Protein AF-0000000070115173 (afdb_homodimer)

Sequence (254 aa):
MATAGDPGRFIDRMNSLSGVGLSDDRLVRVGVDGSGTPQTVVIEPEAMQLSCQQLSASVLTAVTAALDDVRGQVAALMESELMVQPDDFGSASASPEAAVWRLSRQAEQTMGDFDAVRRHLFDRLPEMATAGDPGRFIDRMNSLSGVGLSDDRLVRVGVDGSGTPQTVVIEPEAMQLSCQQLSASVLTAVTAALDDVRGQVAALMESELMVQPDDFGSASASPEAAVWRLSRQAEQTMGDFDAVRRHLFDRLPE

Structure (mmCIF, N/CA/C/O backbone):
data_AF-0000000070115173-model_v1
#
loop_
_entity.id
_entity.type
_entity.pdbx_description
1 polymer 'YbaB/EbfC DNA-binding family protein'
#
loop_
_atom_site.group_PDB
_atom_site.id
_atom_site.type_symbol
_atom_site.label_atom_id
_atom_site.label_alt_id
_atom_site.label_comp_id
_atom_site.label_asym_id
_atom_site.label_entity_id
_atom_site.label_seq_id
_atom_site.pdbx_PDB_ins_code
_atom_site.Cartn_x
_atom_site.Cartn_y
_atom_site.Cartn_z
_atom_site.occupancy
_atom_site.B_iso_or_equiv
_atom_site.auth_seq_id
_atom_site.auth_comp_id
_atom_site.auth_asym_id
_atom_site.auth_atom_id
_atom_site.pdbx_PDB_model_num
ATOM 1 N N . MET A 1 1 ? -18.172 9.008 27.219 1 32.97 1 MET A N 1
ATOM 2 C CA . MET A 1 1 ? -18.641 9.125 25.844 1 32.97 1 MET A CA 1
ATOM 3 C C . MET A 1 1 ? -17.531 9.633 24.922 1 32.97 1 MET A C 1
ATOM 5 O O . MET A 1 1 ? -16.938 10.68 25.188 1 32.97 1 MET A O 1
ATOM 9 N N . ALA A 1 2 ? -16.766 8.664 24.391 1 49.53 2 ALA A N 1
ATOM 10 C CA . ALA A 1 2 ? -15.648 9.141 23.594 1 49.53 2 ALA A CA 1
ATOM 11 C C . ALA A 1 2 ? -16.078 10.281 22.672 1 49.53 2 ALA A C 1
ATOM 13 O O . ALA A 1 2 ? -17.094 10.172 21.984 1 49.53 2 ALA A O 1
ATOM 14 N N . THR A 1 3 ? -15.758 11.523 23 1 48.12 3 THR A N 1
ATOM 15 C CA . THR A 1 3 ? -16.125 12.742 22.281 1 48.12 3 THR A CA 1
ATOM 16 C C . THR A 1 3 ? -15.695 12.648 20.828 1 48.12 3 THR A C 1
ATOM 18 O O . THR A 1 3 ? -14.75 11.93 20.484 1 48.12 3 THR A O 1
ATOM 21 N N . ALA A 1 4 ? -16.547 13.055 19.984 1 53.84 4 ALA A N 1
ATOM 22 C CA . ALA A 1 4 ? -16.266 13.289 18.578 1 53.84 4 ALA A CA 1
ATOM 23 C C . ALA A 1 4 ? -14.945 14.039 18.406 1 53.84 4 ALA A C 1
ATOM 25 O O . ALA A 1 4 ? -14.656 14.984 19.156 1 53.84 4 ALA A O 1
ATOM 26 N N . GLY A 1 5 ? -13.891 13.422 17.906 1 59.19 5 GLY A N 1
ATOM 27 C CA . GLY A 1 5 ? -12.609 14.078 17.703 1 59.19 5 GLY A CA 1
ATOM 28 C C . GLY A 1 5 ? -11.484 13.453 18.5 1 59.19 5 GLY A C 1
ATOM 29 O O . GLY A 1 5 ? -10.375 14 18.547 1 59.19 5 GLY A O 1
ATOM 30 N N . ASP A 1 6 ? -11.914 12.5 19.375 1 61.69 6 ASP A N 1
ATOM 31 C CA . ASP A 1 6 ? -10.883 11.836 20.156 1 61.69 6 ASP A CA 1
ATOM 32 C C . ASP A 1 6 ? -9.859 11.156 19.25 1 61.69 6 ASP A C 1
ATOM 34 O O . ASP A 1 6 ? -10.18 10.203 18.547 1 61.69 6 ASP A O 1
ATOM 38 N N . PRO A 1 7 ? -8.672 11.734 19.172 1 64.75 7 PRO A N 1
ATOM 39 C CA . PRO A 1 7 ? -7.621 11.156 18.328 1 64.75 7 PRO A CA 1
ATOM 40 C C . PRO A 1 7 ? -7.375 9.68 18.625 1 64.75 7 PRO A C 1
ATOM 42 O O . PRO A 1 7 ? -7.09 8.898 17.703 1 64.75 7 PRO A O 1
ATOM 45 N N . GLY A 1 8 ? -7.422 9.266 19.891 1 68.44 8 GLY A N 1
ATOM 46 C CA . GLY A 1 8 ? -7.254 7.863 20.234 1 68.44 8 GLY A CA 1
ATOM 47 C C . GLY A 1 8 ? -8.281 6.957 19.578 1 68.44 8 GLY A C 1
ATOM 48 O O . GLY A 1 8 ? -7.934 5.887 19.078 1 68.44 8 GLY A O 1
ATOM 49 N N . ARG A 1 9 ? -9.57 7.5 19.594 1 74.06 9 ARG A N 1
ATOM 50 C CA . ARG A 1 9 ? -10.633 6.723 18.953 1 74.06 9 ARG A CA 1
ATOM 51 C C . ARG A 1 9 ? -10.406 6.609 17.453 1 74.06 9 ARG A C 1
ATOM 53 O O . ARG A 1 9 ? -10.664 5.559 16.859 1 74.06 9 ARG A O 1
ATOM 60 N N . PHE A 1 10 ? -9.977 7.703 16.781 1 71.31 10 PHE A N 1
ATOM 61 C CA . PHE A 1 10 ? -9.695 7.699 15.352 1 71.31 10 PHE A CA 1
ATOM 62 C C . PHE A 1 10 ? -8.609 6.684 15.023 1 71.31 10 PHE A C 1
ATOM 64 O O . PHE A 1 10 ? -8.766 5.883 14.094 1 71.31 10 PHE A O 1
ATOM 71 N N . ILE A 1 11 ? -7.66 6.578 15.883 1 70.38 11 ILE A N 1
ATOM 72 C CA . ILE A 1 11 ? -6.547 5.664 15.664 1 70.38 11 ILE A CA 1
ATOM 73 C C . ILE A 1 11 ? -7.016 4.223 15.836 1 70.38 11 ILE A C 1
ATOM 75 O O . ILE A 1 11 ? -6.637 3.342 15.062 1 70.38 11 ILE A O 1
ATOM 79 N N . ASP A 1 12 ? -7.816 4.02 16.766 1 79.94 12 ASP A N 1
ATOM 80 C CA . ASP A 1 12 ? -8.367 2.684 17 1 79.94 12 ASP A CA 1
ATOM 81 C C . ASP A 1 12 ? -9.18 2.215 15.797 1 79.94 12 ASP A C 1
ATOM 83 O O . ASP A 1 12 ? -9.086 1.052 15.391 1 79.94 12 ASP A O 1
ATOM 87 N N . ARG A 1 13 ? -9.984 3.129 15.242 1 82.38 13 ARG A N 1
ATOM 88 C CA . ARG A 1 13 ? -10.805 2.795 14.086 1 82.38 13 ARG A CA 1
ATOM 89 C C . ARG A 1 13 ? -9.945 2.523 12.859 1 82.38 13 ARG A C 1
ATOM 91 O O . ARG A 1 13 ? -10.211 1.585 12.102 1 82.38 13 ARG A O 1
ATOM 98 N N . MET A 1 14 ? -8.977 3.32 12.656 1 77.62 14 MET A N 1
ATOM 99 C CA . MET A 1 14 ? -8.055 3.125 11.547 1 77.62 14 MET A CA 1
ATOM 100 C C . MET A 1 14 ? -7.383 1.756 11.633 1 77.62 14 MET A C 1
ATOM 102 O O . MET A 1 14 ? -7.258 1.059 10.625 1 77.62 14 MET A O 1
ATOM 106 N N . ASN A 1 15 ? -6.945 1.402 12.805 1 82.44 15 ASN A N 1
ATOM 107 C CA . ASN A 1 15 ? -6.23 0.15 13.031 1 82.44 15 ASN A CA 1
ATOM 108 C C . ASN A 1 15 ? -7.141 -1.058 12.82 1 82.44 15 ASN A C 1
ATOM 110 O O . ASN A 1 15 ? -6.656 -2.184 12.672 1 82.44 15 ASN A O 1
ATOM 114 N N . SER A 1 16 ? -8.383 -0.788 12.828 1 90.38 16 SER A N 1
ATOM 115 C CA . SER A 1 16 ? -9.328 -1.895 12.68 1 90.38 16 SER A CA 1
ATOM 116 C C . SER A 1 16 ? -9.68 -2.129 11.219 1 90.38 16 SER A C 1
ATOM 118 O O . SER A 1 16 ? -10.32 -3.123 10.883 1 90.38 16 SER A O 1
ATOM 120 N N . LEU A 1 17 ? -9.289 -1.243 10.367 1 90.5 17 LEU A N 1
ATOM 121 C CA . LEU A 1 17 ? -9.609 -1.375 8.953 1 90.5 17 LEU A CA 1
ATOM 122 C C . LEU A 1 17 ? -8.789 -2.488 8.312 1 90.5 17 LEU A C 1
ATOM 124 O 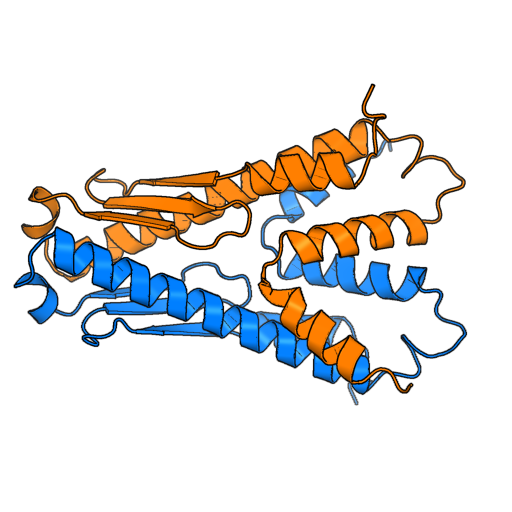O . LEU A 1 17 ? -7.691 -2.807 8.773 1 90.5 17 LEU A O 1
ATOM 128 N N . SER A 1 18 ? -9.352 -3.145 7.375 1 95.5 18 SER A N 1
ATOM 129 C CA . SER A 1 18 ? -8.68 -4.133 6.543 1 95.5 18 SER A CA 1
ATOM 130 C C . SER A 1 18 ? -9.25 -4.148 5.125 1 95.5 18 SER A C 1
ATOM 132 O O . SER A 1 18 ? -10.43 -3.873 4.926 1 95.5 18 SER A O 1
ATOM 134 N N . GLY A 1 19 ? -8.414 -4.316 4.211 1 95.25 19 GLY A N 1
ATOM 135 C CA . GLY A 1 19 ? -8.828 -4.445 2.822 1 95.25 19 GLY A CA 1
ATOM 136 C C . GLY A 1 19 ? -8.719 -5.867 2.301 1 95.25 19 GLY A C 1
ATOM 137 O O . GLY A 1 19 ? -7.848 -6.625 2.727 1 95.25 19 GLY A O 1
ATOM 138 N N . VAL A 1 20 ? -9.648 -6.191 1.443 1 98.19 20 VAL A N 1
ATOM 139 C CA . VAL A 1 20 ? -9.648 -7.504 0.813 1 98.19 20 VAL A CA 1
ATOM 140 C C . VAL A 1 20 ? -9.789 -7.355 -0.699 1 98.19 20 VAL A C 1
ATOM 142 O O . VAL A 1 20 ? -10.547 -6.508 -1.176 1 98.19 20 VAL A O 1
ATOM 145 N N . GLY A 1 21 ? -9.016 -8.172 -1.411 1 98.38 21 GLY A N 1
ATOM 146 C CA . GLY A 1 21 ? -9.102 -8.195 -2.863 1 98.38 21 GLY A CA 1
ATOM 147 C C . GLY A 1 21 ? -9.102 -9.602 -3.438 1 98.38 21 GLY A C 1
ATOM 148 O O . GLY A 1 21 ? -8.438 -10.492 -2.908 1 98.38 21 GLY A O 1
ATOM 149 N N . LEU A 1 22 ? -9.875 -9.734 -4.469 1 98.56 22 LEU A N 1
ATOM 150 C CA . LEU A 1 22 ? -9.953 -10.977 -5.219 1 98.56 22 LEU A CA 1
ATOM 151 C C . LEU A 1 22 ? -9.531 -10.773 -6.668 1 98.56 22 LEU A C 1
ATOM 153 O O . LEU A 1 22 ? -9.805 -9.719 -7.25 1 98.56 22 LEU A O 1
ATOM 157 N N . SER A 1 23 ? -8.883 -11.789 -7.141 1 98.5 23 SER A N 1
ATOM 158 C CA . SER A 1 23 ? -8.68 -11.773 -8.586 1 98.5 23 SER A CA 1
ATOM 159 C C . SER A 1 23 ? -10 -11.961 -9.328 1 98.5 23 SER A C 1
ATOM 161 O O . SER A 1 23 ? -11 -12.375 -8.734 1 98.5 23 SER A O 1
ATOM 163 N N . ASP A 1 24 ? -10.008 -11.594 -10.602 1 97.44 24 ASP A N 1
ATOM 164 C CA . ASP A 1 24 ? -11.219 -11.703 -11.406 1 97.44 24 ASP A CA 1
ATOM 165 C C . ASP A 1 24 ? -11.719 -13.148 -11.445 1 97.44 24 ASP A C 1
ATOM 167 O O . ASP A 1 24 ? -12.922 -13.391 -11.414 1 97.44 24 ASP A O 1
ATOM 171 N N . ASP A 1 25 ? -10.734 -14.039 -11.484 1 97.44 25 ASP A N 1
ATOM 172 C CA . ASP A 1 25 ? -11.078 -15.461 -11.562 1 97.44 25 ASP A CA 1
ATOM 173 C C . ASP A 1 25 ? -11.328 -16.047 -10.172 1 97.44 25 ASP A C 1
ATOM 175 O O . ASP A 1 25 ? -11.602 -17.234 -10.039 1 97.44 25 ASP A O 1
ATOM 179 N N . ARG A 1 26 ? -11.156 -15.273 -9.125 1 98.31 26 ARG A N 1
ATOM 180 C CA . ARG A 1 26 ? -11.43 -15.586 -7.727 1 98.31 26 ARG A CA 1
ATOM 181 C C . ARG A 1 26 ? -10.469 -16.656 -7.207 1 98.31 26 ARG A C 1
ATOM 183 O O . ARG A 1 26 ? -10.734 -17.297 -6.195 1 98.31 26 ARG A O 1
ATOM 190 N N . LEU A 1 27 ? -9.336 -16.844 -7.91 1 98.62 27 LEU A N 1
ATOM 191 C CA . LEU A 1 27 ? -8.391 -17.875 -7.531 1 98.62 27 LEU A CA 1
ATOM 192 C C . LEU A 1 27 ? -7.305 -17.312 -6.613 1 98.62 27 LEU A C 1
ATOM 194 O O . LEU A 1 27 ? -6.523 -18.078 -6.035 1 98.62 27 LEU A O 1
ATOM 198 N N . VAL A 1 28 ? -7.238 -16.047 -6.484 1 98.88 28 VAL A N 1
ATOM 199 C CA . VAL A 1 28 ? -6.281 -15.383 -5.609 1 98.88 28 VAL A CA 1
ATOM 200 C C . VAL A 1 28 ? -7.012 -14.414 -4.688 1 98.88 28 VAL A C 1
ATOM 202 O O . VAL A 1 28 ? -7.832 -13.609 -5.148 1 98.88 28 VAL A O 1
ATOM 205 N N . ARG A 1 29 ? -6.762 -14.492 -3.42 1 98.88 29 ARG A N 1
ATOM 206 C CA . ARG A 1 29 ? -7.289 -13.57 -2.418 1 98.88 29 ARG A CA 1
ATOM 207 C C . ARG A 1 29 ? -6.164 -12.922 -1.619 1 98.88 29 ARG A C 1
ATOM 209 O O . ARG A 1 29 ? -5.23 -13.602 -1.186 1 98.88 29 ARG A O 1
ATOM 216 N N . VAL A 1 30 ? -6.293 -11.656 -1.409 1 98.81 30 VAL A N 1
ATOM 217 C CA . VAL A 1 30 ? -5.273 -10.906 -0.684 1 98.81 30 VAL A CA 1
ATOM 218 C C . VAL A 1 30 ? -5.926 -10.086 0.427 1 98.81 30 VAL A C 1
ATOM 220 O O . VAL A 1 30 ? -6.984 -9.484 0.223 1 98.81 30 VAL A O 1
ATOM 223 N N . GLY A 1 31 ? -5.332 -10.148 1.576 1 98.44 31 GLY A N 1
ATOM 224 C CA . GLY A 1 31 ? -5.73 -9.312 2.697 1 98.44 31 GLY A CA 1
ATOM 225 C C . GLY A 1 31 ? -4.645 -8.352 3.137 1 98.44 31 GLY A C 1
ATOM 226 O O . GLY A 1 31 ? -3.469 -8.719 3.201 1 98.44 31 GLY A O 1
ATOM 227 N N . VAL A 1 32 ? -5.074 -7.059 3.387 1 94.56 32 VAL A N 1
ATOM 228 C CA . VAL A 1 32 ? -4.152 -6.047 3.889 1 94.56 32 VAL A CA 1
ATOM 229 C C . VAL A 1 32 ? -4.742 -5.379 5.129 1 94.56 32 VAL A C 1
ATOM 231 O O . VAL A 1 32 ? -5.957 -5.406 5.336 1 94.56 32 VAL A O 1
ATOM 234 N N . ASP A 1 33 ? -3.867 -4.777 5.914 1 88.88 33 ASP A N 1
ATOM 235 C CA . ASP A 1 33 ? -4.355 -4.062 7.086 1 88.88 33 ASP A CA 1
ATOM 236 C C . ASP A 1 33 ? -4.652 -2.602 6.754 1 88.88 33 ASP A C 1
ATOM 238 O O . ASP A 1 33 ? -4.531 -2.186 5.602 1 88.88 33 ASP A O 1
ATOM 242 N N . GLY A 1 34 ? -5.055 -1.819 7.758 1 83.69 34 GLY A N 1
ATOM 243 C CA . GLY A 1 34 ? -5.473 -0.437 7.594 1 83.69 34 GLY A CA 1
ATOM 244 C C . GLY A 1 34 ? -4.391 0.448 7.004 1 83.69 34 GLY A C 1
ATOM 245 O O . GLY A 1 34 ? -4.684 1.513 6.457 1 83.69 34 GLY A O 1
ATOM 246 N N . SER A 1 35 ? -3.17 -0.035 7.082 1 76.62 35 SER A N 1
ATOM 247 C CA . SER A 1 35 ? -2.043 0.732 6.562 1 76.62 35 SER A CA 1
ATOM 248 C C . SER A 1 35 ? -1.641 0.25 5.176 1 76.62 35 SER A C 1
ATOM 250 O O . SER A 1 35 ? -0.702 0.779 4.574 1 76.62 35 SER A O 1
ATOM 252 N N . GLY A 1 36 ? -2.354 -0.725 4.688 1 83.94 36 GLY A N 1
ATOM 253 C CA . GLY A 1 36 ? -2.035 -1.274 3.381 1 83.94 36 GLY A CA 1
ATOM 254 C C . GLY A 1 36 ? -0.935 -2.318 3.424 1 83.94 36 GLY A C 1
ATOM 255 O O . GLY A 1 36 ? -0.403 -2.711 2.385 1 83.94 36 GLY A O 1
ATOM 256 N N . THR A 1 37 ? -0.575 -2.754 4.602 1 88.44 37 THR A N 1
ATOM 257 C CA . THR A 1 37 ? 0.415 -3.818 4.734 1 88.44 37 THR A CA 1
ATOM 258 C C . THR A 1 37 ? -0.213 -5.18 4.441 1 88.44 37 THR A C 1
ATOM 260 O O . THR A 1 37 ? -1.224 -5.543 5.043 1 88.44 37 THR A O 1
ATOM 263 N N . PRO A 1 38 ? 0.392 -5.891 3.512 1 94.69 38 PRO A N 1
ATOM 264 C CA . PRO A 1 38 ? -0.16 -7.215 3.229 1 94.69 38 PRO A CA 1
ATOM 265 C C . PRO A 1 38 ? -0.098 -8.148 4.434 1 94.69 38 PRO A C 1
ATOM 267 O O . PRO A 1 38 ? 0.921 -8.203 5.129 1 94.69 38 PRO A O 1
ATOM 270 N N . GLN A 1 39 ? -1.19 -8.875 4.699 1 96.94 39 GLN A N 1
ATOM 271 C CA . GLN A 1 39 ? -1.266 -9.805 5.816 1 96.94 39 GLN A CA 1
ATOM 272 C C . GLN A 1 39 ? -1.432 -11.242 5.328 1 96.94 39 GLN A C 1
ATOM 274 O O . GLN A 1 39 ? -0.906 -12.18 5.938 1 96.94 39 GLN A O 1
ATOM 279 N N . THR A 1 40 ? -2.234 -11.336 4.262 1 98.19 40 THR A N 1
ATOM 280 C CA . THR A 1 40 ? -2.525 -12.68 3.777 1 98.19 40 THR A CA 1
ATOM 281 C C . THR A 1 40 ? -2.553 -12.711 2.252 1 98.19 40 THR A C 1
ATOM 283 O O . THR A 1 40 ? -2.932 -11.734 1.611 1 98.19 40 THR A O 1
ATOM 286 N N . VAL A 1 41 ? -2.111 -13.75 1.667 1 98.75 41 VAL A N 1
ATOM 287 C CA . VAL A 1 41 ? -2.297 -14.133 0.271 1 98.75 41 VAL A CA 1
ATOM 288 C C . VAL A 1 41 ? -2.711 -15.602 0.186 1 98.75 41 VAL A C 1
ATOM 290 O O . VAL A 1 41 ? -2.068 -16.469 0.781 1 98.75 41 VAL A O 1
ATOM 293 N N . VAL A 1 42 ? -3.758 -15.852 -0.454 1 98.81 42 VAL A N 1
ATOM 294 C CA . VAL A 1 42 ? -4.219 -17.219 -0.672 1 98.81 42 VAL A CA 1
ATOM 295 C C . VAL A 1 42 ? -4.348 -17.484 -2.17 1 98.81 42 VAL A C 1
ATOM 297 O O . VAL A 1 42 ? -5.141 -16.844 -2.855 1 98.81 42 VAL A O 1
ATOM 300 N N . ILE A 1 43 ? -3.607 -18.344 -2.635 1 98.88 43 ILE A N 1
ATOM 301 C CA . ILE A 1 43 ? -3.711 -18.859 -3.996 1 98.88 43 ILE A CA 1
ATOM 302 C C . ILE A 1 43 ? -4.383 -20.234 -3.98 1 98.88 43 ILE A C 1
ATOM 304 O O . ILE A 1 43 ? -3.883 -21.172 -3.354 1 98.88 43 ILE A O 1
ATOM 308 N N . GLU A 1 44 ? -5.445 -20.297 -4.645 1 98.69 44 GLU A N 1
ATOM 309 C CA . GLU A 1 44 ? -6.184 -21.547 -4.688 1 98.69 44 GLU A CA 1
ATOM 310 C C . GLU A 1 44 ? -5.457 -22.594 -5.531 1 98.69 44 GLU A C 1
ATOM 312 O O . GLU A 1 44 ? -4.762 -22.25 -6.488 1 98.69 44 GLU A O 1
ATOM 317 N N . PRO A 1 45 ? -5.695 -23.875 -5.176 1 98.25 45 PRO A N 1
ATOM 318 C CA . PRO A 1 45 ? -5.035 -24.938 -5.938 1 98.25 45 PRO A CA 1
ATOM 319 C C . PRO A 1 45 ? -5.352 -24.875 -7.43 1 98.25 45 PRO A C 1
ATOM 321 O O . PRO A 1 45 ? -4.484 -25.156 -8.258 1 98.25 45 PRO A O 1
ATOM 324 N N . GLU A 1 46 ? -6.484 -24.469 -7.805 1 98.06 46 GLU A N 1
ATOM 325 C CA . GLU A 1 46 ? -6.898 -24.375 -9.203 1 98.06 46 GLU A CA 1
ATOM 326 C C . GLU A 1 46 ? -6.066 -23.344 -9.953 1 98.06 46 GLU A C 1
ATOM 328 O O . GLU A 1 46 ? -5.906 -23.422 -11.172 1 98.06 46 GLU A O 1
ATOM 333 N N . ALA A 1 47 ? -5.562 -22.391 -9.234 1 98.19 47 ALA A N 1
ATOM 334 C CA . ALA A 1 47 ? -4.746 -21.344 -9.844 1 98.19 47 ALA A CA 1
ATOM 335 C C . ALA A 1 47 ? -3.453 -21.906 -10.414 1 98.19 47 ALA A C 1
ATOM 337 O O . ALA A 1 47 ? -2.855 -21.328 -11.32 1 98.19 47 ALA A O 1
ATOM 338 N N . MET A 1 48 ? -3.072 -23.062 -9.891 1 97.06 48 MET A N 1
ATOM 339 C CA . MET A 1 48 ? -1.809 -23.672 -10.297 1 97.06 48 MET A CA 1
ATOM 340 C C . MET A 1 48 ? -1.92 -24.266 -11.695 1 97.06 48 MET A C 1
ATOM 342 O O . MET A 1 48 ? -0.916 -24.672 -12.281 1 97.06 48 MET A O 1
ATOM 346 N N . GLN A 1 49 ? -3.086 -24.281 -12.281 1 96.94 49 GLN A N 1
ATOM 347 C CA . GLN A 1 49 ? -3.301 -24.766 -13.641 1 96.94 49 GLN A CA 1
ATOM 348 C C . GLN A 1 49 ? -3.131 -23.641 -14.656 1 96.94 49 GLN A C 1
ATOM 350 O O . GLN A 1 49 ? -3.055 -23.875 -15.859 1 96.94 49 GLN A O 1
ATOM 355 N N . LEU A 1 50 ? -3.051 -22.453 -14.188 1 97.62 50 LEU A N 1
ATOM 356 C CA . LEU A 1 50 ? -2.834 -21.297 -15.055 1 97.62 50 LEU A CA 1
ATOM 357 C C . LEU A 1 50 ? -1.373 -21.203 -15.477 1 97.62 50 LEU A C 1
ATOM 359 O O . LEU A 1 50 ? -0.499 -21.812 -14.852 1 97.62 50 LEU A O 1
ATOM 363 N N . SER A 1 51 ? -1.201 -20.469 -16.547 1 98 51 SER A N 1
ATOM 364 C CA . SER A 1 51 ? 0.174 -20.094 -16.875 1 98 51 SER A CA 1
ATOM 365 C C . SER A 1 51 ? 0.744 -19.109 -15.859 1 98 51 SER A C 1
ATOM 367 O O . SER A 1 51 ? -0.008 -18.453 -15.133 1 98 51 SER A O 1
ATOM 369 N N . CYS A 1 52 ? 2.047 -19.031 -15.781 1 98.25 52 CYS A N 1
ATOM 370 C CA . CYS A 1 52 ? 2.67 -18.078 -14.867 1 98.25 52 CYS A CA 1
ATOM 371 C C . CYS A 1 52 ? 2.252 -16.641 -15.203 1 98.25 52 CYS A C 1
ATOM 373 O O . CYS A 1 52 ? 2.113 -15.812 -14.305 1 98.25 52 CYS A O 1
ATOM 375 N N . GLN A 1 53 ? 2.004 -16.359 -16.484 1 98.25 53 GLN A N 1
ATOM 376 C CA . GLN A 1 53 ? 1.565 -15.031 -16.891 1 98.25 53 GLN A CA 1
ATOM 377 C C . GLN A 1 53 ? 0.144 -14.742 -16.422 1 98.25 53 GLN A C 1
ATOM 379 O O . GLN A 1 53 ? -0.139 -13.664 -15.898 1 98.25 53 GLN A O 1
ATOM 384 N N . GLN A 1 54 ? -0.676 -15.711 -16.562 1 98.5 54 GLN A N 1
ATOM 385 C CA . GLN A 1 54 ? -2.059 -15.562 -16.109 1 98.5 54 GLN A CA 1
ATOM 386 C C . GLN A 1 54 ? -2.139 -15.422 -14.594 1 98.5 54 GLN A C 1
ATOM 388 O O . GLN A 1 54 ? -2.898 -14.602 -14.078 1 98.5 54 GLN A O 1
ATOM 393 N N . LEU A 1 55 ? -1.386 -16.203 -13.922 1 98.69 55 LEU A N 1
ATOM 394 C CA . LEU A 1 55 ? -1.377 -16.141 -12.469 1 98.69 55 LEU A CA 1
ATOM 395 C C . LEU A 1 55 ? -0.804 -14.805 -11.992 1 98.69 55 LEU A C 1
ATOM 397 O O . LEU A 1 55 ? -1.295 -14.227 -11.023 1 98.69 55 LEU A O 1
ATOM 401 N N . SER A 1 56 ? 0.226 -14.32 -12.68 1 98.81 56 SER A N 1
ATOM 402 C CA . SER A 1 56 ? 0.776 -13 -12.367 1 98.81 56 SER A 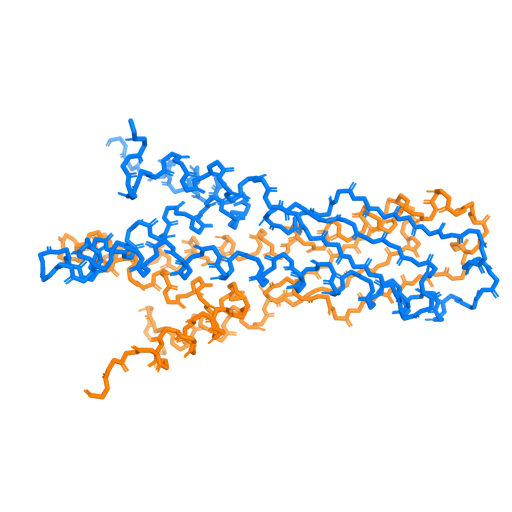CA 1
ATOM 403 C C . SER A 1 56 ? -0.29 -11.922 -12.477 1 98.81 56 SER A C 1
ATOM 405 O O . SER A 1 56 ? -0.383 -11.039 -11.617 1 98.81 56 SER A O 1
ATOM 407 N N . ALA A 1 57 ? -1.064 -12 -13.492 1 98.62 57 ALA A N 1
ATOM 408 C CA . ALA A 1 57 ? -2.129 -11.023 -13.711 1 98.62 57 ALA A CA 1
ATOM 409 C C . ALA A 1 57 ? -3.193 -11.117 -12.625 1 98.62 57 ALA A C 1
ATOM 411 O O . ALA A 1 57 ? -3.701 -10.102 -12.148 1 98.62 57 ALA A O 1
ATOM 412 N N . SER A 1 58 ? -3.527 -12.336 -12.266 1 98.69 58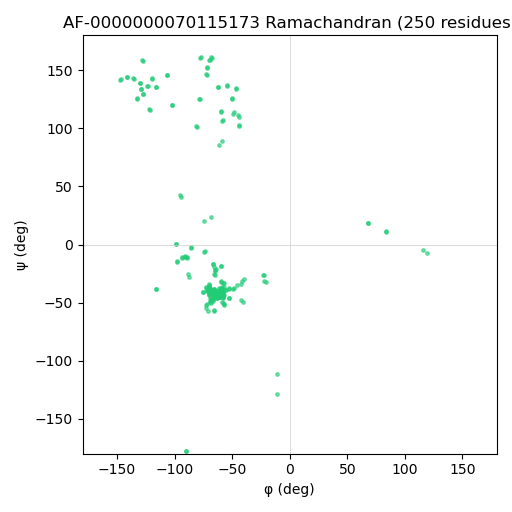 SER A N 1
ATOM 413 C CA . SER A 1 58 ? -4.508 -12.555 -11.211 1 98.69 58 SER A CA 1
ATOM 414 C C . SER A 1 58 ? -4.031 -11.984 -9.883 1 98.69 58 SER A C 1
ATOM 416 O O . SER A 1 58 ? -4.801 -11.352 -9.156 1 98.69 58 SER A O 1
ATOM 418 N N . VAL A 1 59 ? -2.754 -12.211 -9.578 1 98.81 59 VAL A N 1
ATOM 419 C CA . VAL A 1 59 ? -2.17 -11.688 -8.344 1 98.81 59 VAL A CA 1
ATOM 420 C C . VAL A 1 59 ? -2.189 -10.164 -8.367 1 98.81 59 VAL A C 1
ATOM 422 O O . VAL A 1 59 ? -2.574 -9.523 -7.387 1 98.81 59 VAL A O 1
ATOM 425 N N . LEU A 1 60 ? -1.787 -9.602 -9.477 1 98.81 60 LEU A N 1
ATOM 426 C CA . LEU A 1 60 ? -1.772 -8.148 -9.602 1 98.81 60 LEU A CA 1
ATOM 427 C C . LEU A 1 60 ? -3.162 -7.566 -9.359 1 98.81 60 LEU A C 1
ATOM 429 O O . LEU A 1 60 ? -3.311 -6.582 -8.625 1 98.81 60 LEU A O 1
ATOM 433 N N . THR A 1 61 ? -4.16 -8.188 -9.945 1 98.5 61 THR A N 1
ATOM 434 C CA . THR A 1 61 ? -5.543 -7.734 -9.805 1 98.5 61 THR A CA 1
ATOM 435 C C . THR A 1 61 ? -5.996 -7.824 -8.352 1 98.5 61 THR A C 1
ATOM 437 O O . THR A 1 61 ? -6.582 -6.883 -7.82 1 98.5 61 THR A O 1
ATOM 440 N N . ALA A 1 62 ? -5.684 -8.945 -7.711 1 98.69 62 ALA A N 1
ATOM 441 C CA . ALA A 1 62 ? -6.109 -9.172 -6.332 1 98.69 62 ALA A CA 1
ATOM 442 C C . ALA A 1 62 ? -5.434 -8.188 -5.383 1 98.69 62 ALA A C 1
ATOM 444 O O . ALA A 1 62 ? -6.082 -7.625 -4.496 1 98.69 62 ALA A O 1
ATOM 445 N N . VAL A 1 63 ? -4.117 -8.016 -5.559 1 98.19 63 VAL A N 1
ATOM 446 C CA . VAL A 1 63 ? -3.369 -7.094 -4.707 1 98.19 63 VAL A CA 1
ATOM 447 C C . VAL A 1 63 ? -3.904 -5.676 -4.883 1 98.19 63 VAL A C 1
ATOM 449 O O . VAL A 1 63 ? -4.125 -4.961 -3.902 1 98.19 63 VAL A O 1
ATOM 452 N N . THR A 1 64 ? -4.125 -5.254 -6.125 1 95.88 64 THR A N 1
ATOM 453 C CA . THR A 1 64 ? -4.645 -3.926 -6.434 1 95.88 64 THR A CA 1
ATOM 454 C C . THR A 1 64 ? -6.008 -3.713 -5.781 1 95.88 64 THR A C 1
ATOM 456 O O . THR A 1 64 ? -6.25 -2.68 -5.152 1 95.88 64 THR A O 1
ATOM 459 N N . ALA A 1 65 ? -6.812 -4.691 -5.91 1 96.19 65 ALA A N 1
ATOM 460 C CA . ALA A 1 65 ? -8.156 -4.609 -5.352 1 96.19 65 ALA A CA 1
ATOM 461 C C . ALA A 1 65 ? -8.117 -4.473 -3.832 1 96.19 65 ALA A C 1
ATOM 463 O O . ALA A 1 65 ? -8.891 -3.713 -3.25 1 96.19 65 ALA A O 1
ATOM 464 N N . ALA A 1 66 ? -7.234 -5.254 -3.164 1 96.5 66 ALA A N 1
ATOM 465 C CA . ALA A 1 66 ? -7.105 -5.199 -1.711 1 96.5 66 ALA A CA 1
ATOM 466 C C . ALA A 1 66 ? -6.676 -3.809 -1.251 1 96.5 66 ALA A C 1
ATOM 468 O O . ALA A 1 66 ? -7.242 -3.258 -0.304 1 96.5 66 ALA A O 1
ATOM 469 N N . LEU A 1 67 ? -5.68 -3.229 -1.946 1 90.94 67 LEU A N 1
ATOM 470 C CA . LEU A 1 67 ? -5.16 -1.914 -1.586 1 90.94 67 LEU A CA 1
ATOM 471 C C . LEU A 1 67 ? -6.191 -0.827 -1.865 1 90.94 67 LEU A C 1
ATOM 473 O O . LEU A 1 67 ? -6.363 0.094 -1.062 1 90.94 67 LEU A O 1
ATOM 477 N N . ASP A 1 68 ? -6.934 -0.94 -2.957 1 89.31 68 ASP A N 1
ATOM 478 C CA . ASP A 1 68 ? -8 0.004 -3.271 1 89.31 68 ASP A CA 1
ATOM 479 C C . ASP A 1 68 ? -9.117 -0.06 -2.229 1 89.31 68 ASP A C 1
ATOM 481 O O . ASP A 1 68 ? -9.68 0.969 -1.853 1 89.31 68 ASP A O 1
ATOM 485 N N . ASP A 1 69 ? -9.422 -1.256 -1.841 1 91.62 69 ASP A N 1
ATOM 486 C CA . ASP A 1 69 ? -10.469 -1.469 -0.843 1 91.62 69 ASP A CA 1
ATOM 487 C C . ASP A 1 69 ? -10.148 -0.729 0.454 1 91.62 69 ASP A C 1
ATOM 489 O O . ASP A 1 69 ? -10.977 0.031 0.962 1 91.62 69 ASP A O 1
ATOM 493 N N . VAL A 1 70 ? -8.906 -0.909 0.998 1 89.25 70 VAL A N 1
ATOM 494 C CA . VAL A 1 70 ? -8.555 -0.288 2.27 1 89.25 70 VAL A CA 1
ATOM 495 C C . VAL A 1 70 ? -8.438 1.225 2.094 1 89.25 70 VAL A C 1
ATOM 497 O O . VAL A 1 70 ? -8.828 1.991 2.977 1 89.25 70 VAL A O 1
ATOM 500 N N . ARG A 1 71 ? -7.957 1.634 1.003 1 83.06 71 ARG A N 1
ATOM 501 C CA . ARG A 1 71 ? -7.863 3.062 0.723 1 83.06 71 ARG A CA 1
ATOM 502 C C . ARG A 1 71 ? -9.242 3.711 0.712 1 83.06 71 ARG A C 1
ATOM 504 O O . ARG A 1 71 ? -9.414 4.82 1.223 1 83.06 71 ARG A O 1
ATOM 511 N N . GLY A 1 72 ? -10.164 3.012 0.142 1 82.31 72 GLY A N 1
ATOM 512 C CA . GLY A 1 72 ? -11.539 3.498 0.147 1 82.31 72 GLY A CA 1
ATOM 513 C C . GLY A 1 72 ? -12.133 3.596 1.54 1 82.31 72 GLY A C 1
ATOM 514 O O . GLY A 1 72 ? -12.82 4.562 1.859 1 82.31 72 GLY A O 1
ATOM 515 N N . GLN A 1 73 ? -11.883 2.627 2.342 1 85.19 73 GLN A N 1
ATOM 516 C CA . GLN A 1 73 ? -12.375 2.607 3.715 1 85.19 73 GLN A CA 1
ATOM 517 C C . GLN A 1 73 ? -11.758 3.738 4.535 1 85.19 73 GLN A C 1
ATOM 519 O O . GLN A 1 73 ? -12.453 4.387 5.324 1 85.19 73 GLN A O 1
ATOM 524 N N . VAL A 1 74 ? -10.477 3.941 4.395 1 80.81 74 VAL A N 1
ATOM 525 C CA . VAL A 1 74 ? -9.781 5.012 5.102 1 80.81 74 VAL A CA 1
ATOM 526 C C . VAL A 1 74 ? -10.367 6.363 4.695 1 80.81 74 VAL A C 1
ATOM 528 O O . VAL A 1 74 ? -10.656 7.203 5.555 1 80.81 74 VAL A O 1
ATOM 531 N N . ALA A 1 75 ? -10.586 6.543 3.428 1 74.56 75 ALA A N 1
ATOM 532 C CA . ALA A 1 75 ? -11.172 7.777 2.914 1 74.56 75 ALA A CA 1
ATOM 533 C C . ALA A 1 75 ? -12.555 8.016 3.506 1 74.56 75 ALA A C 1
ATOM 535 O O . ALA A 1 75 ? -12.875 9.133 3.924 1 74.56 75 ALA A O 1
ATOM 536 N N . ALA A 1 76 ? -13.289 6.977 3.559 1 79 76 ALA A N 1
ATOM 537 C CA . ALA A 1 76 ? -14.633 7.066 4.109 1 79 76 ALA A CA 1
ATOM 538 C C . ALA A 1 76 ? -14.602 7.402 5.598 1 79 76 ALA A C 1
ATOM 540 O O . ALA A 1 76 ? -15.414 8.188 6.086 1 79 76 ALA A O 1
ATOM 541 N N . LEU A 1 77 ? -13.688 6.773 6.289 1 79.44 77 LEU A N 1
ATOM 542 C CA . LEU A 1 77 ? -13.531 7.02 7.719 1 79.44 77 LEU A CA 1
ATOM 543 C C . LEU A 1 77 ? -13.133 8.469 7.98 1 79.44 77 LEU A C 1
ATOM 545 O O . LEU A 1 77 ? -13.688 9.117 8.875 1 79.44 77 LEU A O 1
ATOM 549 N N . MET A 1 78 ? -12.242 9.016 7.23 1 71.62 78 MET A N 1
ATOM 550 C CA . MET A 1 78 ? -11.797 10.398 7.355 1 71.62 78 MET A CA 1
ATOM 551 C C . MET A 1 78 ? -12.945 11.367 7.074 1 71.62 78 MET A C 1
ATOM 553 O O . MET A 1 78 ? -13.133 12.344 7.805 1 71.62 78 MET A O 1
ATOM 557 N N . GLU A 1 79 ? -13.68 11.047 6.105 1 67.38 79 GLU A N 1
ATOM 558 C CA . GLU A 1 79 ? -14.828 11.875 5.742 1 67.38 79 GLU A CA 1
ATOM 559 C C . GLU A 1 79 ? -15.852 11.922 6.875 1 67.38 79 GLU A C 1
ATOM 561 O O . GLU A 1 79 ? -16.375 12.992 7.195 1 67.38 79 GLU A O 1
ATOM 566 N N . SER A 1 80 ? -16.094 10.883 7.387 1 73.38 80 SER A N 1
ATOM 567 C CA . SER A 1 80 ? -17.094 10.797 8.445 1 73.38 80 SER A CA 1
ATOM 568 C C . SER A 1 80 ? -16.656 11.555 9.688 1 73.38 80 SER A C 1
ATOM 570 O O . SER A 1 80 ? -17.469 12.18 10.367 1 73.38 80 SER A O 1
ATOM 572 N N . GLU A 1 81 ? -15.391 11.492 10.016 1 66.75 81 GLU A N 1
ATOM 573 C CA . GLU A 1 81 ? -14.859 12.148 11.203 1 66.75 81 GLU A CA 1
ATOM 574 C C . GLU A 1 81 ? -14.742 13.656 11 1 66.75 81 GLU A C 1
ATOM 576 O O . GLU A 1 81 ? -14.969 14.438 11.922 1 66.75 81 GLU A O 1
ATOM 581 N N . LEU A 1 82 ? -14.297 14.023 9.828 1 61.94 82 LEU A N 1
ATOM 582 C CA . LEU A 1 82 ? -14.195 15.438 9.492 1 61.94 82 LEU A CA 1
ATOM 583 C C . LEU A 1 82 ? -15.578 16.078 9.391 1 61.94 82 LEU A C 1
ATOM 585 O O . LEU A 1 82 ? -15.758 17.25 9.719 1 61.94 82 LEU A O 1
ATOM 589 N N . MET A 1 83 ? -16.469 15.438 8.828 1 57.03 83 MET A N 1
ATOM 590 C CA . MET A 1 83 ? -17.828 15.961 8.719 1 57.03 83 MET A CA 1
ATOM 591 C C . MET A 1 83 ? -18.484 16.078 10.086 1 57.03 83 MET A C 1
ATOM 593 O O . MET A 1 83 ? -19.344 16.938 10.289 1 57.03 83 MET A O 1
ATOM 597 N N . VAL A 1 84 ? -18.297 15.117 10.82 1 52.28 84 VAL A N 1
ATOM 598 C CA . VAL A 1 84 ? -18.922 15.195 12.133 1 52.28 84 VAL A CA 1
ATOM 599 C C . VAL A 1 84 ? -18.281 16.328 12.938 1 52.28 84 VAL A C 1
ATOM 601 O O . VAL A 1 84 ? -18.953 16.984 13.742 1 52.28 84 VAL A O 1
ATOM 604 N N . GLN A 1 85 ? -17 16.469 12.883 1 47.84 85 GLN A N 1
ATOM 605 C CA . GLN A 1 85 ? -16.422 17.547 13.68 1 47.84 85 GLN A CA 1
ATOM 606 C C . GLN A 1 85 ? -16.219 18.812 12.852 1 47.84 85 GLN A C 1
ATOM 608 O O . GLN A 1 85 ? -15.094 19.266 12.641 1 47.84 85 GLN A O 1
ATOM 613 N N . PRO A 1 86 ? -17.281 19.062 12.039 1 45.38 86 PRO A N 1
ATOM 614 C CA . PRO A 1 86 ? -17.109 20.297 11.273 1 45.38 86 PRO A CA 1
ATOM 615 C C . PRO A 1 86 ? -16.531 21.438 12.117 1 45.38 86 PRO A C 1
ATOM 617 O O . PRO A 1 86 ? -15.773 22.266 11.602 1 45.38 86 PRO A O 1
ATOM 620 N N . ASP A 1 87 ? -17.234 21.516 13.297 1 44.28 87 ASP A N 1
ATOM 621 C CA . ASP A 1 87 ? -16.906 22.656 14.141 1 44.28 87 ASP A CA 1
ATOM 622 C C . ASP A 1 87 ? -15.398 22.734 14.406 1 44.28 87 ASP A C 1
ATOM 624 O O . ASP A 1 87 ? -14.836 23.828 14.516 1 44.28 87 ASP A O 1
ATOM 628 N N . ASP A 1 88 ? -14.836 21.641 14.734 1 42.91 88 ASP A N 1
ATOM 629 C CA . ASP A 1 88 ? -13.43 21.656 15.125 1 42.91 88 ASP A CA 1
ATOM 630 C C . ASP A 1 88 ? -12.531 21.891 13.914 1 42.91 88 ASP A C 1
ATOM 632 O O . ASP A 1 88 ? -11.516 22.578 14.016 1 42.91 88 ASP A O 1
ATOM 636 N N . PHE A 1 89 ? -12.633 21.188 12.844 1 44.38 89 PHE A N 1
ATOM 637 C CA . PHE A 1 89 ? -11.93 21.609 11.641 1 44.38 89 PHE A CA 1
ATOM 638 C C . PHE A 1 89 ? -12.547 22.875 11.062 1 44.38 89 PHE A C 1
ATOM 640 O O . PHE A 1 89 ? -11.852 23.688 10.461 1 44.38 89 PHE A O 1
ATOM 647 N N . GLY A 1 90 ? -13.82 22.953 10.906 1 40.72 90 GLY A N 1
ATOM 648 C CA . GLY A 1 90 ? -14.594 24.125 10.508 1 40.72 90 GLY A CA 1
ATOM 649 C C . GLY A 1 90 ? -14.641 25.203 11.578 1 40.72 90 GLY A C 1
ATOM 650 O O . GLY A 1 90 ? -15.336 26.203 11.422 1 40.72 90 GLY A O 1
ATOM 651 N N . SER A 1 91 ? -14.664 24.766 12.867 1 42.44 91 SER A N 1
ATOM 652 C CA . SER A 1 91 ? -14.719 25.938 13.734 1 42.44 91 SER A CA 1
ATOM 653 C C . SER A 1 91 ? -13.664 26.969 13.344 1 42.44 91 SER A C 1
ATOM 655 O O . SER A 1 91 ? -12.539 26.609 13 1 42.44 91 SER A O 1
ATOM 657 N N . ALA A 1 92 ? -14.117 28.016 12.883 1 44.25 92 ALA A N 1
ATOM 658 C CA . ALA A 1 92 ? -13.375 29.234 12.562 1 44.25 92 ALA A CA 1
ATOM 659 C C . ALA A 1 92 ? -12.047 29.281 13.312 1 44.25 92 ALA A C 1
ATOM 661 O O . ALA A 1 92 ? -11.117 29.969 12.891 1 44.25 92 ALA A O 1
ATOM 662 N N . SER A 1 93 ? -11.984 28.703 14.539 1 43.31 93 SER A N 1
ATOM 663 C CA . SER A 1 93 ? -10.828 28.891 15.406 1 43.31 93 SER A CA 1
ATOM 664 C C . SER A 1 93 ? -9.75 27.859 15.125 1 43.31 93 SER A C 1
ATOM 666 O O . SER A 1 93 ? -8.609 27.984 15.586 1 43.31 93 SER A O 1
ATOM 668 N N . ALA A 1 94 ? -10.133 26.734 14.656 1 47.53 94 ALA A N 1
ATOM 669 C CA . ALA A 1 94 ? -8.984 25.875 14.406 1 47.53 94 ALA A CA 1
ATOM 670 C C . ALA A 1 94 ? -8.312 26.234 13.078 1 47.53 94 ALA A C 1
ATOM 672 O O . ALA A 1 94 ? -8.977 26.344 12.047 1 47.53 94 ALA A O 1
ATOM 673 N N . SER A 1 95 ? -7.312 26.891 13.148 1 49.53 95 SER A N 1
ATOM 674 C CA . SER A 1 95 ? -6.516 27.312 12 1 49.53 95 SER A CA 1
ATOM 675 C C . SER A 1 95 ? -6.211 26.125 11.086 1 49.53 95 SER A C 1
ATOM 677 O O . SER A 1 95 ? -6.18 24.984 11.531 1 49.53 95 SER A O 1
ATOM 679 N N . PRO A 1 96 ? -6.562 26.266 9.812 1 48.59 96 PRO A N 1
ATOM 680 C CA . PRO A 1 96 ? -6.105 25.266 8.852 1 48.59 96 PRO A CA 1
ATOM 681 C C . PRO A 1 96 ? -4.867 24.516 9.328 1 48.59 96 PRO A C 1
ATOM 683 O O . PRO A 1 96 ? -4.742 23.312 9.078 1 48.59 96 PRO A O 1
ATOM 686 N N . GLU A 1 97 ? -4.199 25.234 10.148 1 48.84 97 GLU A N 1
ATOM 687 C CA . GLU A 1 97 ? -2.965 24.656 10.68 1 48.84 97 GLU A CA 1
ATOM 688 C C . GLU A 1 97 ? -3.26 23.547 11.688 1 48.84 97 GLU A C 1
ATOM 690 O O . GLU A 1 97 ? -2.578 22.516 11.711 1 48.84 97 GLU A O 1
ATOM 695 N N . ALA A 1 98 ? -4.293 23.719 12.484 1 51.78 98 ALA A N 1
ATOM 696 C CA . ALA A 1 98 ? -4.652 22.719 13.484 1 51.78 98 ALA A CA 1
ATOM 697 C C . ALA A 1 98 ? -5.215 21.453 12.828 1 51.78 98 ALA A C 1
ATOM 699 O O . ALA A 1 98 ? -4.922 20.344 13.258 1 51.78 98 ALA A O 1
ATOM 700 N N . ALA A 1 99 ? -5.895 21.656 11.844 1 51.53 99 ALA A N 1
ATOM 701 C CA . ALA A 1 99 ? -6.496 20.531 11.125 1 51.53 99 ALA A CA 1
ATOM 702 C C . ALA A 1 99 ? -5.434 19.703 10.422 1 51.53 99 ALA A C 1
ATOM 704 O O . ALA A 1 99 ? -5.469 18.469 10.469 1 51.53 99 ALA A O 1
ATOM 705 N N . VAL A 1 100 ? -4.52 20.25 9.75 1 49.91 100 VAL A N 1
ATOM 706 C CA . VAL A 1 100 ? -3.42 19.578 9.055 1 49.91 100 VAL A CA 1
ATOM 707 C C . VAL A 1 100 ? -2.596 18.766 10.055 1 49.91 100 VAL A C 1
ATOM 709 O O . VAL A 1 100 ? -2.188 17.641 9.766 1 49.91 100 VAL A O 1
ATOM 712 N N . TRP A 1 101 ? -2.387 19.422 11.289 1 52 101 TRP A N 1
ATOM 713 C CA . TRP A 1 101 ? -1.581 18.75 12.305 1 52 101 TRP A CA 1
ATOM 714 C C . TRP A 1 101 ? -2.23 17.438 12.742 1 52 101 TRP A C 1
ATOM 716 O O . TRP A 1 101 ? -1.547 16.438 12.922 1 52 101 TRP A O 1
ATOM 726 N N . ARG A 1 102 ? -3.473 17.594 12.836 1 52.53 102 ARG A N 1
ATOM 727 C CA . ARG A 1 102 ? -4.184 16.406 13.258 1 52.53 102 ARG A CA 1
ATOM 728 C C . ARG A 1 102 ? -4.121 15.312 12.188 1 52.53 102 ARG A C 1
ATOM 730 O O . ARG A 1 102 ? -3.914 14.141 12.5 1 52.53 102 ARG A O 1
ATOM 737 N N . LEU A 1 103 ? -4.234 15.742 11.008 1 52.75 103 LEU A N 1
ATOM 738 C CA . LEU A 1 103 ? -4.227 14.797 9.891 1 52.75 103 LEU A CA 1
ATOM 739 C C . LEU A 1 103 ? -2.832 14.219 9.688 1 52.75 103 LEU A C 1
ATOM 741 O O . LEU A 1 103 ? -2.691 13.031 9.367 1 52.75 103 LEU A O 1
ATOM 745 N N . SER A 1 104 ? -1.835 15.039 9.82 1 49.78 104 SER A N 1
ATOM 746 C CA . SER A 1 104 ? -0.46 14.57 9.695 1 49.78 104 SER A CA 1
ATOM 747 C C . SER A 1 104 ? -0.164 13.477 10.719 1 49.78 104 SER A C 1
ATOM 749 O O . SER A 1 104 ? 0.481 12.477 10.398 1 49.78 104 SER A O 1
ATOM 751 N N . ARG A 1 105 ? -0.688 13.688 11.867 1 48.62 105 ARG A N 1
ATOM 752 C CA . ARG A 1 105 ? -0.504 12.688 12.914 1 48.62 105 ARG A CA 1
ATOM 753 C C . ARG A 1 105 ? -1.198 11.375 12.547 1 48.62 105 ARG A C 1
ATOM 755 O O . ARG A 1 105 ? -0.67 10.297 12.805 1 48.62 105 ARG A O 1
ATOM 762 N N . GLN A 1 106 ? -2.301 11.625 12.047 1 47.44 106 GLN A N 1
ATOM 763 C CA . GLN A 1 106 ? -3.084 10.461 11.641 1 47.44 106 GLN A CA 1
ATOM 764 C C . GLN A 1 106 ? -2.416 9.719 10.492 1 47.44 106 GLN A C 1
ATOM 766 O O . GLN A 1 106 ? -2.371 8.492 10.477 1 47.44 106 GLN A O 1
ATOM 771 N N . ALA A 1 107 ? -2.195 10.531 9.367 1 50.59 107 ALA A N 1
ATOM 772 C CA . ALA A 1 107 ? -1.499 9.961 8.219 1 50.59 107 ALA A CA 1
ATOM 773 C C . ALA A 1 107 ? -0.225 9.242 8.648 1 50.59 107 ALA A C 1
ATOM 775 O O . ALA A 1 107 ? 0.115 8.195 8.102 1 50.59 107 ALA A O 1
ATOM 776 N N . 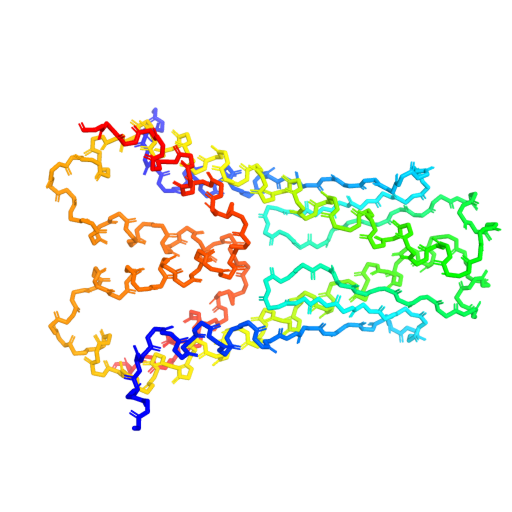GLU A 1 108 ? 0.432 9.773 9.578 1 46.09 108 GLU A N 1
ATOM 777 C CA . GLU A 1 108 ? 1.609 9.109 10.125 1 46.09 108 GLU A CA 1
ATOM 778 C C . GLU A 1 108 ? 1.261 7.719 10.656 1 46.09 108 GLU A C 1
ATOM 780 O O . GLU A 1 108 ? 2.039 6.773 10.5 1 46.09 108 GLU A O 1
ATOM 785 N N . GLN A 1 109 ? 0.257 7.684 11.266 1 40.84 109 GLN A N 1
ATOM 786 C CA . GLN A 1 109 ? -0.152 6.402 11.836 1 40.84 109 GLN A CA 1
ATOM 787 C C . GLN A 1 109 ? -0.498 5.402 10.734 1 40.84 109 GLN A C 1
ATOM 789 O O . GLN A 1 109 ? -0.192 4.215 10.852 1 40.84 109 GLN A O 1
ATOM 794 N N . THR A 1 110 ? -1.284 5.922 9.859 1 42.62 110 THR A N 1
ATOM 795 C CA . THR A 1 110 ? -1.768 5.059 8.781 1 42.62 110 THR A CA 1
ATOM 796 C C . THR A 1 110 ? -0.644 4.73 7.805 1 42.62 110 THR A C 1
ATOM 798 O O . THR A 1 110 ? -0.512 3.588 7.363 1 42.62 110 THR A O 1
ATOM 801 N N . MET A 1 111 ? -0.125 5.824 7.309 1 46.25 111 MET A N 1
ATOM 802 C CA . MET A 1 111 ? 1.029 5.559 6.453 1 46.25 111 MET A CA 1
ATOM 803 C C . MET A 1 111 ? 2.125 4.832 7.23 1 46.25 111 MET A C 1
ATOM 805 O O . MET A 1 111 ? 2.445 5.215 8.359 1 46.25 111 MET A O 1
ATOM 809 N N . GLY A 1 112 ? 2.324 3.656 7.414 1 41.19 112 GLY A N 1
ATOM 810 C CA . GLY A 1 112 ? 3.217 2.803 8.18 1 41.19 112 GLY A CA 1
ATOM 811 C C . GLY A 1 112 ? 4.375 3.559 8.805 1 41.19 112 GLY A C 1
ATOM 812 O O . GLY A 1 112 ? 4.359 4.789 8.867 1 41.19 112 GLY A O 1
ATOM 813 N N . ASP A 1 113 ? 5.773 3.092 8.617 1 37.16 113 ASP A N 1
ATOM 814 C CA . ASP A 1 113 ? 6.91 3.342 9.492 1 37.16 113 ASP A CA 1
ATOM 815 C C . ASP A 1 113 ? 7.312 4.816 9.469 1 37.16 113 ASP A C 1
ATOM 817 O O . ASP A 1 113 ? 8.289 5.188 8.812 1 37.16 113 ASP A O 1
ATOM 821 N N . PHE A 1 114 ? 6.594 5.594 9.195 1 41.47 114 PHE A N 1
ATOM 822 C CA . PHE A 1 114 ? 6.98 6.969 9.484 1 41.47 114 PHE A CA 1
ATOM 823 C C . PHE A 1 114 ? 7.688 7.062 10.836 1 41.47 114 PHE A C 1
ATOM 825 O O . PHE A 1 114 ? 8.453 8 11.078 1 41.47 114 PHE A O 1
ATOM 832 N N . ASP A 1 115 ? 7.293 6.188 11.641 1 40 115 ASP A N 1
ATOM 833 C CA . ASP A 1 115 ? 8.07 6.105 12.875 1 40 115 ASP A CA 1
ATOM 834 C C . ASP A 1 115 ? 9.562 6.207 12.594 1 40 115 ASP A C 1
ATOM 836 O O . ASP A 1 115 ? 10.312 6.812 13.367 1 40 115 ASP A O 1
ATOM 840 N N . ALA A 1 116 ? 9.797 5.637 11.445 1 39.41 116 ALA A N 1
ATOM 841 C CA . ALA A 1 116 ? 11.219 5.762 11.156 1 39.41 116 ALA A CA 1
ATOM 842 C C . ALA A 1 116 ? 11.594 7.207 10.836 1 39.41 116 ALA A C 1
ATOM 844 O O . ALA A 1 116 ? 12.617 7.707 11.305 1 39.41 116 ALA A O 1
ATOM 845 N N . VAL A 1 117 ? 10.695 7.789 10.031 1 41.47 117 VAL A N 1
ATOM 846 C CA . VAL A 1 117 ? 11 9.18 9.719 1 41.47 117 VAL A CA 1
ATOM 847 C C . VAL A 1 117 ? 10.891 10.023 10.992 1 41.47 117 VAL A C 1
ATOM 849 O O . VAL A 1 117 ? 11.758 10.867 11.258 1 41.47 117 VAL A O 1
ATOM 852 N N . ARG A 1 118 ? 9.805 9.711 11.578 1 41.34 118 ARG A N 1
ATOM 853 C CA . ARG A 1 118 ? 9.641 10.438 12.828 1 41.34 118 ARG A CA 1
ATOM 854 C C . ARG A 1 118 ? 10.82 10.188 13.766 1 41.34 118 ARG A C 1
ATOM 856 O O . ARG A 1 118 ? 11.383 11.133 14.328 1 41.34 118 ARG A O 1
ATOM 863 N N . ARG A 1 119 ? 11.133 8.898 13.969 1 43.88 119 ARG A N 1
ATOM 864 C CA . ARG A 1 119 ? 12.273 8.555 14.805 1 43.88 119 ARG A CA 1
ATOM 865 C C . ARG A 1 119 ? 13.547 9.219 14.297 1 43.88 119 ARG A C 1
ATOM 867 O O . ARG A 1 119 ? 14.328 9.758 15.078 1 43.88 119 ARG A O 1
ATOM 874 N N . HIS A 1 120 ? 13.586 9.203 13.016 1 39.56 120 HIS A N 1
ATOM 875 C CA . HIS A 1 120 ? 14.789 9.789 12.422 1 39.56 120 HIS A CA 1
ATOM 876 C C . HIS A 1 120 ? 14.812 11.305 12.609 1 39.56 120 HIS A C 1
ATOM 878 O O . HIS A 1 120 ? 15.859 11.875 12.914 1 39.56 120 HIS A O 1
ATOM 884 N N . LEU A 1 121 ? 13.719 11.867 12.445 1 42.06 121 LEU A N 1
ATOM 885 C CA . LEU A 1 121 ? 13.617 13.305 12.641 1 42.06 121 LEU A CA 1
ATOM 886 C C . LEU A 1 121 ? 13.789 13.672 14.109 1 42.06 121 LEU A C 1
ATOM 888 O O . LEU A 1 121 ? 14.5 14.625 14.438 1 42.06 121 LEU A O 1
ATOM 892 N N . PHE A 1 122 ? 13.055 13 14.883 1 42.75 122 PHE A N 1
ATOM 893 C CA . PHE A 1 122 ? 13.156 13.289 16.312 1 42.75 122 PHE A CA 1
ATOM 894 C C . PHE A 1 122 ? 14.57 13.016 16.812 1 42.75 122 PHE A C 1
ATOM 896 O O . PHE A 1 122 ? 15.062 13.711 17.703 1 42.75 122 PHE A O 1
ATOM 903 N N . ASP A 1 123 ? 15.141 11.992 16.281 1 43.53 123 ASP A N 1
ATOM 904 C CA . ASP A 1 123 ? 16.5 11.695 16.719 1 43.53 123 ASP A CA 1
ATOM 905 C C . ASP A 1 123 ? 17.469 12.797 16.297 1 43.53 123 ASP A C 1
ATOM 907 O O . ASP A 1 123 ? 18.531 12.961 16.891 1 43.53 123 ASP A O 1
ATOM 911 N N . ARG A 1 124 ? 17.031 13.523 15.344 1 40.34 124 ARG A N 1
ATOM 912 C CA . ARG A 1 124 ? 17.906 14.578 14.844 1 40.34 124 ARG A CA 1
ATOM 913 C C . ARG A 1 124 ? 17.547 15.93 15.461 1 40.34 124 ARG A C 1
ATOM 915 O O . ARG A 1 124 ? 18.172 16.938 15.156 1 40.34 124 ARG A O 1
ATOM 922 N N . LEU A 1 125 ? 16.344 16.016 16.094 1 37.19 125 LEU A N 1
ATOM 923 C CA . LEU A 1 125 ? 16.062 17.234 16.844 1 37.19 125 LEU A CA 1
ATOM 924 C C . LEU A 1 125 ? 17.094 17.438 17.953 1 37.19 125 LEU A C 1
ATOM 926 O O . LEU A 1 125 ? 17.5 16.484 18.609 1 37.19 125 LEU A O 1
ATOM 930 N N . PRO A 1 126 ? 17.875 18.531 17.781 1 35.44 126 PRO A N 1
ATOM 931 C CA . PRO A 1 126 ? 18.828 18.828 18.859 1 35.44 126 PRO A CA 1
ATOM 932 C C . PRO A 1 126 ? 18.188 18.75 20.234 1 35.44 126 PRO A C 1
ATOM 934 O O . PRO A 1 126 ? 17 19.016 20.391 1 35.44 126 PRO A O 1
ATOM 937 N N . GLU A 1 127 ? 18.844 18.078 21.266 1 33.66 127 GLU A N 1
ATOM 938 C CA . GLU A 1 127 ? 18.516 18.266 22.672 1 33.66 127 GLU A CA 1
ATOM 939 C C . GLU A 1 127 ? 18.375 19.75 23.016 1 33.66 127 GLU A C 1
ATOM 941 O O . GLU A 1 127 ? 19.047 20.594 22.406 1 33.66 127 GLU A O 1
ATOM 946 N N . MET B 1 1 ? 16.25 27.891 -11.219 1 33.56 1 MET B N 1
ATOM 947 C CA . MET B 1 1 ? 16.812 27.016 -10.18 1 33.56 1 MET B CA 1
ATOM 948 C C . MET B 1 1 ? 15.719 26.578 -9.211 1 33.56 1 MET B C 1
ATOM 950 O O . MET B 1 1 ? 15.023 27.406 -8.625 1 33.56 1 MET B O 1
ATOM 954 N N . ALA B 1 2 ? 15.086 25.469 -9.594 1 50.34 2 ALA B N 1
ATOM 955 C CA . ALA B 1 2 ? 13.969 25.078 -8.734 1 50.34 2 ALA B CA 1
ATOM 956 C C . ALA B 1 2 ? 14.344 25.188 -7.262 1 50.34 2 ALA B C 1
ATOM 958 O O . ALA B 1 2 ? 15.406 24.703 -6.848 1 50.34 2 ALA B O 1
ATOM 959 N N . THR B 1 3 ? 13.906 26.234 -6.562 1 48.84 3 THR B N 1
ATOM 960 C CA . THR B 1 3 ? 14.195 26.547 -5.168 1 48.84 3 THR B CA 1
ATOM 961 C C . THR B 1 3 ? 13.836 25.375 -4.27 1 48.84 3 THR B C 1
ATOM 963 O O . THR B 1 3 ? 12.969 24.562 -4.605 1 48.84 3 THR B O 1
ATOM 966 N N . ALA B 1 4 ? 14.68 25.125 -3.377 1 54.69 4 ALA B N 1
ATOM 967 C CA . ALA B 1 4 ? 14.414 24.219 -2.266 1 54.69 4 ALA B CA 1
ATOM 968 C C . ALA B 1 4 ? 13.039 24.469 -1.659 1 54.69 4 ALA B C 1
ATOM 970 O O . ALA B 1 4 ? 12.641 25.625 -1.48 1 54.69 4 ALA B O 1
ATOM 971 N N . GLY B 1 5 ? 12.102 23.609 -1.779 1 59.25 5 GLY B N 1
ATOM 972 C CA . GLY B 1 5 ? 10.773 23.781 -1.211 1 59.25 5 GLY B CA 1
ATOM 973 C C . GLY B 1 5 ? 9.68 23.875 -2.26 1 59.25 5 GLY B C 1
ATOM 974 O O . GLY B 1 5 ? 8.531 24.188 -1.942 1 59.25 5 GLY B O 1
ATOM 975 N N . ASP B 1 6 ? 10.164 23.891 -3.523 1 61.84 6 ASP B N 1
ATOM 976 C CA . ASP B 1 6 ? 9.18 23.938 -4.598 1 61.84 6 ASP B CA 1
ATOM 977 C C . ASP B 1 6 ? 8.242 22.734 -4.539 1 61.84 6 ASP B C 1
ATOM 979 O O . ASP B 1 6 ? 8.68 21.594 -4.75 1 61.84 6 ASP B O 1
ATOM 983 N N . PRO B 1 7 ? 6.996 22.953 -4.113 1 64.94 7 PRO B N 1
ATOM 984 C CA . PRO B 1 7 ? 6.039 21.844 -4.02 1 64.94 7 PRO B CA 1
ATOM 985 C C . PRO B 1 7 ? 5.922 21.062 -5.32 1 64.94 7 PRO B C 1
ATOM 987 O O . PRO B 1 7 ? 5.75 19.828 -5.293 1 64.94 7 PRO B O 1
ATOM 990 N N . GLY B 1 8 ? 5.977 21.719 -6.477 1 68.88 8 GLY B N 1
ATOM 991 C CA . GLY B 1 8 ? 5.934 21.031 -7.754 1 68.88 8 GLY B CA 1
ATOM 992 C C . GLY B 1 8 ? 7.062 20.031 -7.93 1 68.88 8 GLY B C 1
ATOM 993 O O . GLY B 1 8 ? 6.844 18.906 -8.398 1 68.88 8 GLY B O 1
ATOM 994 N N . ARG B 1 9 ? 8.281 20.516 -7.48 1 74.31 9 ARG B N 1
ATOM 995 C CA . ARG B 1 9 ? 9.438 19.625 -7.582 1 74.31 9 ARG B CA 1
ATOM 996 C C . ARG B 1 9 ? 9.281 18.422 -6.66 1 74.31 9 ARG B C 1
ATOM 998 O O . ARG B 1 9 ? 9.664 17.297 -7.023 1 74.31 9 ARG B O 1
ATOM 1005 N N . PHE B 1 10 ? 8.773 18.625 -5.43 1 71.38 10 PHE B N 1
ATOM 1006 C CA . PHE B 1 10 ? 8.539 17.531 -4.48 1 71.38 10 PHE B CA 1
ATOM 1007 C C . PHE B 1 10 ? 7.574 16.516 -5.059 1 71.38 10 PHE B C 1
ATOM 1009 O O . PHE B 1 10 ? 7.836 15.305 -5.016 1 71.38 10 PHE B O 1
ATOM 1016 N N . ILE B 1 11 ? 6.594 16.984 -5.758 1 70.62 11 ILE B N 1
ATOM 1017 C CA . ILE B 1 11 ? 5.582 16.109 -6.332 1 70.62 11 ILE B CA 1
ATOM 1018 C C . ILE B 1 11 ? 6.184 15.32 -7.492 1 70.62 11 ILE B C 1
ATOM 1020 O O . ILE B 1 11 ? 5.922 14.125 -7.641 1 70.62 11 ILE B O 1
ATOM 1024 N N . ASP B 1 12 ? 6.977 15.945 -8.234 1 79.94 12 ASP B N 1
ATOM 1025 C CA . ASP B 1 12 ? 7.641 15.273 -9.344 1 79.94 12 ASP B CA 1
ATOM 1026 C C . ASP B 1 12 ? 8.539 14.148 -8.844 1 79.94 12 ASP B C 1
ATOM 1028 O O . ASP B 1 12 ? 8.586 13.07 -9.445 1 79.94 12 ASP B O 1
ATOM 1032 N N . ARG B 1 13 ? 9.273 14.43 -7.762 1 82.56 13 ARG B N 1
ATOM 1033 C CA . ARG B 1 13 ? 10.172 13.422 -7.195 1 82.56 13 ARG B CA 1
ATOM 1034 C C . ARG B 1 13 ? 9.383 12.258 -6.609 1 82.56 13 ARG B C 1
ATOM 1036 O O . ARG B 1 13 ? 9.758 11.094 -6.789 1 82.56 13 ARG B O 1
ATOM 1043 N N . MET B 1 14 ? 8.352 12.562 -5.938 1 77.56 14 MET B N 1
ATOM 1044 C CA . MET B 1 14 ? 7.488 11.523 -5.371 1 77.56 14 MET B CA 1
ATOM 1045 C C . MET B 1 14 ? 6.953 10.609 -6.469 1 77.56 14 MET B C 1
ATOM 1047 O O . MET B 1 14 ? 6.941 9.383 -6.309 1 77.56 14 MET B O 1
ATOM 1051 N N . ASN B 1 15 ? 6.496 11.195 -7.531 1 82.56 15 ASN B N 1
ATOM 1052 C CA . ASN B 1 15 ? 5.898 10.453 -8.641 1 82.56 15 ASN B CA 1
ATOM 1053 C C . ASN B 1 15 ? 6.926 9.578 -9.352 1 82.56 15 ASN B C 1
ATOM 1055 O O . ASN B 1 15 ? 6.559 8.672 -10.102 1 82.56 15 ASN B O 1
ATOM 1059 N N . SER B 1 16 ? 8.141 9.867 -9.109 1 90.5 16 SER B N 1
ATOM 1060 C CA . SER B 1 16 ? 9.188 9.109 -9.781 1 90.5 16 SER B CA 1
ATOM 1061 C C . SER B 1 16 ? 9.617 7.906 -8.953 1 90.5 16 SER B C 1
ATOM 1063 O O . SER B 1 16 ? 10.367 7.051 -9.43 1 90.5 16 SER B O 1
ATOM 1065 N N . LEU B 1 17 ? 9.18 7.84 -7.746 1 90.5 17 LEU B N 1
ATOM 1066 C CA . LEU B 1 17 ? 9.562 6.738 -6.871 1 90.5 17 LEU B CA 1
ATOM 1067 C C . LEU B 1 17 ? 8.883 5.441 -7.297 1 90.5 17 LEU B C 1
ATOM 1069 O O . LEU B 1 17 ? 7.801 5.469 -7.891 1 90.5 17 LEU B O 1
ATOM 1073 N N . SER B 1 18 ? 9.555 4.371 -7.137 1 95.56 18 SER B N 1
ATOM 1074 C CA . SER B 1 18 ? 9.008 3.031 -7.336 1 95.56 18 SER B CA 1
ATOM 1075 C C . SER B 1 18 ? 9.641 2.029 -6.375 1 95.56 18 SER B C 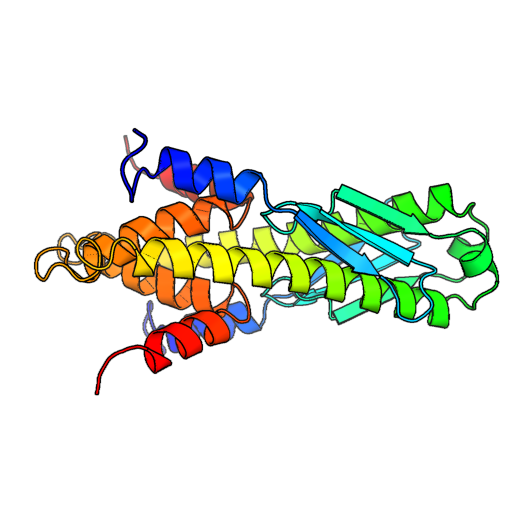1
ATOM 1077 O O . SER B 1 18 ? 10.797 2.174 -5.992 1 95.56 18 SER B O 1
ATOM 1079 N N . GLY B 1 19 ? 8.859 1.161 -5.922 1 95.25 19 GLY B N 1
ATOM 1080 C CA . GLY B 1 19 ? 9.344 0.086 -5.07 1 95.25 19 GLY B CA 1
ATOM 1081 C C . GLY B 1 19 ? 9.391 -1.258 -5.773 1 95.25 19 GLY B C 1
ATOM 1082 O O . GLY B 1 19 ? 8.57 -1.528 -6.656 1 95.25 19 GLY B O 1
ATOM 1083 N N . VAL B 1 20 ? 10.383 -2.016 -5.398 1 98.19 20 VAL B N 1
ATOM 1084 C CA . VAL B 1 20 ? 10.523 -3.359 -5.949 1 98.19 20 VAL B CA 1
ATOM 1085 C C . VAL B 1 20 ? 10.719 -4.363 -4.816 1 98.19 20 VAL B C 1
ATOM 1087 O O . VAL B 1 20 ? 11.414 -4.082 -3.836 1 98.19 20 VAL B O 1
ATOM 1090 N N . GLY B 1 21 ? 10.055 -5.508 -4.973 1 98.38 21 GLY B N 1
ATOM 1091 C CA . GLY B 1 21 ? 10.195 -6.594 -4.016 1 98.38 21 GLY B CA 1
ATOM 1092 C C . GLY B 1 21 ? 10.359 -7.949 -4.668 1 98.38 21 GLY B C 1
ATOM 1093 O O . GLY B 1 21 ? 9.766 -8.219 -5.715 1 98.38 21 GLY B O 1
ATOM 1094 N N . LEU B 1 22 ? 11.188 -8.727 -4.035 1 98.56 22 LEU B N 1
ATOM 1095 C CA . LEU B 1 22 ? 11.414 -10.109 -4.453 1 98.56 22 LEU B CA 1
ATOM 1096 C C . LEU B 1 22 ? 11.047 -11.086 -3.342 1 98.56 22 LEU B C 1
ATOM 1098 O O . LEU B 1 22 ? 11.242 -10.789 -2.16 1 98.56 22 LEU B O 1
ATOM 1102 N N . SER B 1 23 ? 10.492 -12.18 -3.807 1 98.5 23 SER B N 1
ATOM 1103 C CA . SER B 1 23 ? 10.352 -13.258 -2.834 1 98.5 23 SER B CA 1
ATOM 1104 C C . SER B 1 23 ? 11.711 -13.812 -2.424 1 98.5 23 SER B C 1
ATOM 1106 O O . SER B 1 23 ? 12.719 -13.555 -3.088 1 98.5 23 SER B O 1
ATOM 1108 N N . ASP B 1 24 ? 11.758 -14.5 -1.287 1 97.5 24 ASP B N 1
ATOM 1109 C CA . ASP B 1 24 ? 13.008 -15.062 -0.78 1 97.5 24 ASP B CA 1
ATOM 1110 C C . ASP B 1 24 ? 13.641 -16 -1.8 1 97.5 24 ASP B C 1
ATOM 1112 O O . ASP B 1 24 ? 14.859 -16.031 -1.955 1 97.5 24 ASP B O 1
ATOM 1116 N N . ASP B 1 25 ? 12.742 -16.719 -2.484 1 97.38 25 ASP B N 1
ATOM 1117 C CA . ASP B 1 25 ? 13.227 -17.688 -3.463 1 97.38 25 ASP B CA 1
ATOM 1118 C C . ASP B 1 25 ? 13.469 -17.031 -4.816 1 97.38 25 ASP B C 1
ATOM 1120 O O . ASP B 1 25 ? 13.844 -17.688 -5.781 1 97.38 25 ASP B O 1
ATOM 1124 N N . ARG B 1 26 ? 13.18 -15.742 -4.961 1 98.31 26 ARG B N 1
ATOM 1125 C CA . ARG B 1 26 ? 13.422 -14.898 -6.125 1 98.31 26 ARG B CA 1
ATOM 1126 C C . ARG B 1 26 ? 12.539 -15.32 -7.297 1 98.31 26 ARG B C 1
ATOM 1128 O O . ARG B 1 26 ? 12.828 -14.977 -8.445 1 98.31 26 ARG B O 1
ATOM 1135 N N . LEU B 1 27 ? 11.469 -16.062 -7.004 1 98.62 27 LEU B N 1
ATOM 1136 C CA . LEU B 1 27 ? 10.602 -16.562 -8.062 1 98.62 27 LEU B CA 1
ATOM 1137 C C . LEU B 1 27 ? 9.438 -15.617 -8.312 1 98.62 27 LEU B C 1
ATOM 1139 O O . LEU B 1 27 ? 8.711 -15.773 -9.297 1 98.62 27 LEU B O 1
ATOM 1143 N N . VAL B 1 28 ? 9.242 -14.688 -7.461 1 98.88 28 VAL B N 1
ATOM 1144 C CA . VAL B 1 28 ? 8.188 -13.68 -7.598 1 98.88 28 VAL B CA 1
ATOM 1145 C C . VAL B 1 28 ? 8.789 -12.281 -7.465 1 98.88 28 VAL B C 1
ATOM 1147 O O . VAL B 1 28 ? 9.555 -12.016 -6.531 1 98.88 28 VAL B O 1
ATOM 1150 N N . ARG B 1 29 ? 8.492 -11.422 -8.398 1 98.88 29 ARG B N 1
ATOM 1151 C CA . ARG B 1 29 ? 8.891 -10.016 -8.367 1 98.88 29 ARG B CA 1
ATOM 1152 C C . ARG B 1 29 ? 7.676 -9.102 -8.469 1 98.88 29 ARG B C 1
ATOM 1154 O O . ARG B 1 29 ? 6.789 -9.32 -9.297 1 98.88 29 ARG B O 1
ATOM 1161 N N . VAL B 1 30 ? 7.68 -8.086 -7.66 1 98.81 30 VAL B N 1
ATOM 1162 C CA . VAL B 1 30 ? 6.566 -7.145 -7.629 1 98.81 30 VAL B CA 1
ATOM 1163 C C . VAL B 1 30 ? 7.094 -5.715 -7.742 1 98.81 30 VAL B C 1
ATOM 1165 O O . VAL B 1 30 ? 8.094 -5.363 -7.117 1 98.81 30 VAL B O 1
ATOM 1168 N N . GLY B 1 31 ? 6.453 -4.965 -8.594 1 98.44 31 GLY B N 1
ATOM 1169 C CA . GLY B 1 31 ? 6.723 -3.541 -8.711 1 98.44 31 GLY B CA 1
ATOM 1170 C C . GLY B 1 31 ? 5.531 -2.676 -8.336 1 98.44 31 GLY B C 1
ATOM 1171 O O . GLY B 1 31 ? 4.395 -2.982 -8.703 1 98.44 31 GLY B O 1
ATOM 1172 N N . VAL B 1 32 ? 5.828 -1.591 -7.523 1 94.69 32 VAL B N 1
ATOM 1173 C CA . VAL B 1 32 ? 4.797 -0.632 -7.148 1 94.69 32 VAL B CA 1
ATOM 1174 C C . VAL B 1 32 ? 5.266 0.786 -7.465 1 94.69 32 VAL B C 1
ATOM 1176 O O . VAL B 1 32 ? 6.469 1.038 -7.57 1 94.69 32 VAL B O 1
ATOM 1179 N N . ASP B 1 33 ? 4.309 1.682 -7.598 1 89.06 33 ASP B N 1
ATOM 1180 C CA . ASP B 1 33 ? 4.676 3.072 -7.836 1 89.06 33 ASP B CA 1
ATOM 1181 C C . ASP B 1 33 ? 4.844 3.832 -6.52 1 89.06 33 ASP B C 1
ATOM 1183 O O . ASP B 1 33 ? 4.727 3.246 -5.441 1 89.06 33 ASP B O 1
ATOM 1187 N N . GLY B 1 34 ? 5.129 5.133 -6.594 1 83.69 34 GLY B N 1
ATOM 1188 C CA . GLY B 1 34 ? 5.418 5.973 -5.445 1 83.69 34 GLY B CA 1
ATOM 1189 C C . GLY B 1 34 ? 4.281 6.027 -4.441 1 83.69 34 GLY B C 1
ATOM 1190 O O . GLY B 1 34 ? 4.488 6.371 -3.277 1 83.69 34 GLY B O 1
ATOM 1191 N N . SER B 1 35 ? 3.113 5.641 -4.91 1 76.75 35 SER B N 1
ATOM 1192 C CA . SER B 1 35 ? 1.938 5.668 -4.043 1 76.75 35 SER B CA 1
ATOM 1193 C C . SER B 1 35 ? 1.639 4.281 -3.479 1 76.75 35 SER B C 1
ATOM 1195 O O . SER B 1 35 ? 0.679 4.109 -2.725 1 76.75 35 SER B O 1
ATOM 1197 N N . GLY B 1 36 ? 2.457 3.348 -3.836 1 84.25 36 GLY B N 1
ATOM 1198 C CA . GLY B 1 36 ? 2.244 1.986 -3.373 1 84.25 36 GLY B CA 1
ATOM 1199 C C . GLY B 1 36 ? 1.249 1.217 -4.219 1 84.25 36 GLY B C 1
ATOM 1200 O O . GLY B 1 36 ? 0.796 0.138 -3.83 1 84.25 36 GLY B O 1
ATOM 1201 N N . THR B 1 37 ? 0.891 1.75 -5.359 1 88.56 37 THR B N 1
ATOM 1202 C CA . THR B 1 37 ? 0.003 1.043 -6.273 1 88.56 37 THR B CA 1
ATOM 1203 C C . THR B 1 37 ? 0.77 -0.019 -7.059 1 88.56 37 THR B C 1
ATOM 1205 O O . THR B 1 37 ? 1.781 0.281 -7.695 1 88.56 37 THR B O 1
ATOM 1208 N N . PRO B 1 38 ? 0.274 -1.234 -6.98 1 94.62 38 PRO B N 1
ATOM 1209 C CA . PRO B 1 38 ? 0.962 -2.275 -7.746 1 94.62 38 PRO B CA 1
ATOM 1210 C C . PRO B 1 38 ? 0.94 -2.01 -9.25 1 94.62 38 PRO B C 1
ATOM 1212 O O . PRO B 1 38 ? -0.098 -1.633 -9.797 1 94.62 38 PRO B O 1
ATOM 1215 N N . GLN B 1 39 ? 2.092 -2.197 -9.922 1 97 39 GLN B N 1
ATOM 1216 C CA . GLN B 1 39 ? 2.209 -1.98 -11.359 1 97 39 GLN B CA 1
ATOM 1217 C C . GLN B 1 39 ? 2.529 -3.281 -12.086 1 97 39 GLN B C 1
ATOM 1219 O O . GLN B 1 39 ? 2.078 -3.496 -13.211 1 97 39 GLN B O 1
ATOM 1224 N N . THR B 1 40 ? 3.375 -4.066 -11.406 1 98.19 40 THR B N 1
ATOM 1225 C CA . THR B 1 40 ? 3.809 -5.293 -12.062 1 98.19 40 THR B CA 1
ATOM 1226 C C . THR B 1 40 ? 3.9 -6.441 -11.062 1 98.19 40 THR B C 1
ATOM 1228 O O . THR B 1 40 ? 4.207 -6.223 -9.883 1 98.19 40 THR B O 1
ATOM 1231 N N . VAL B 1 41 ? 3.58 -7.613 -11.461 1 98.75 41 VAL B N 1
ATOM 1232 C CA . VAL B 1 41 ? 3.861 -8.883 -10.797 1 98.75 41 VAL B CA 1
ATOM 1233 C C . VAL B 1 41 ? 4.414 -9.883 -11.805 1 98.75 41 VAL B C 1
ATOM 1235 O O . VAL B 1 41 ? 3.832 -10.086 -12.875 1 98.75 41 VAL B O 1
ATOM 1238 N N . VAL B 1 42 ? 5.52 -10.414 -11.516 1 98.81 42 VAL B N 1
ATOM 1239 C CA . VAL B 1 42 ? 6.117 -11.438 -12.359 1 98.81 42 VAL B CA 1
ATOM 1240 C C . VAL B 1 42 ? 6.332 -12.719 -11.555 1 98.81 42 VAL B C 1
ATOM 1242 O O . VAL B 1 42 ? 7.078 -12.719 -10.57 1 98.81 42 VAL B O 1
ATOM 1245 N N . ILE B 1 43 ? 5.684 -13.703 -11.914 1 98.88 43 ILE B N 1
ATOM 1246 C CA . ILE B 1 43 ? 5.891 -15.047 -11.375 1 98.88 43 ILE B CA 1
ATOM 1247 C C . ILE B 1 43 ? 6.688 -15.883 -12.367 1 98.88 43 ILE B C 1
ATOM 1249 O O . ILE B 1 43 ? 6.254 -16.094 -13.508 1 98.88 43 ILE B O 1
ATOM 1253 N N . GLU B 1 44 ? 7.781 -16.312 -11.914 1 98.75 44 GLU B N 1
ATOM 1254 C CA . GLU B 1 44 ? 8.641 -17.109 -12.789 1 98.75 44 GLU B CA 1
ATOM 1255 C C . GLU B 1 44 ? 8.047 -18.5 -13.023 1 98.75 44 GLU B C 1
ATOM 1257 O O . GLU B 1 44 ? 7.359 -19.047 -12.164 1 98.75 44 GLU B O 1
ATOM 1262 N N . PRO B 1 45 ? 8.398 -19.0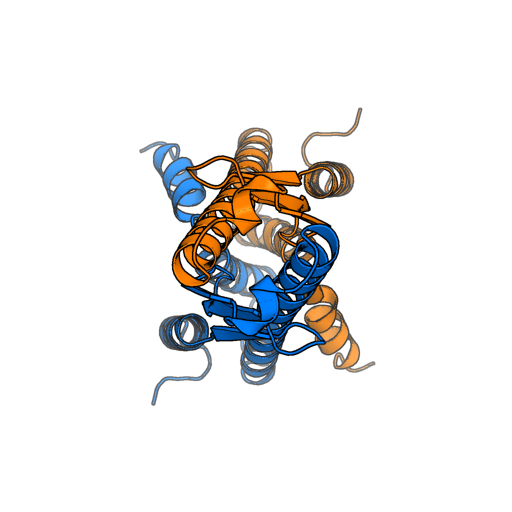78 -14.195 1 98.25 45 PRO B N 1
ATOM 1263 C CA . PRO B 1 45 ? 7.875 -20.406 -14.5 1 98.25 45 PRO B CA 1
ATOM 1264 C C . PRO B 1 45 ? 8.242 -21.438 -13.438 1 98.25 45 PRO B C 1
ATOM 1266 O O . PRO B 1 45 ? 7.438 -22.328 -13.125 1 98.25 45 PRO B O 1
ATOM 1269 N N . GLU B 1 46 ? 9.352 -21.328 -12.836 1 98.06 46 GLU B N 1
ATOM 1270 C CA . GLU B 1 46 ? 9.805 -22.266 -11.805 1 98.06 46 GLU B CA 1
ATOM 1271 C C . GLU B 1 46 ? 8.914 -22.203 -10.57 1 98.06 46 GLU B C 1
ATOM 1273 O O . GLU B 1 46 ? 8.82 -23.188 -9.82 1 98.06 46 GLU B O 1
ATOM 1278 N N . ALA B 1 47 ? 8.289 -21.094 -10.375 1 98.19 47 ALA B N 1
ATOM 1279 C CA . ALA B 1 47 ? 7.406 -20.922 -9.227 1 98.19 47 ALA B CA 1
ATOM 1280 C C . ALA B 1 47 ? 6.199 -21.859 -9.32 1 98.19 47 ALA B C 1
ATOM 1282 O O . ALA B 1 47 ? 5.586 -22.188 -8.305 1 98.19 47 ALA B O 1
ATOM 1283 N N . MET B 1 48 ? 5.906 -22.266 -10.539 1 97.06 48 MET B N 1
ATOM 1284 C CA . MET B 1 48 ? 4.723 -23.094 -10.773 1 97.06 48 MET B CA 1
ATOM 1285 C C . MET B 1 48 ? 4.953 -24.516 -10.281 1 97.06 48 MET B C 1
ATOM 1287 O O . MET B 1 48 ? 4.016 -25.312 -10.227 1 97.06 48 MET B O 1
ATOM 1291 N N . GLN B 1 49 ? 6.129 -24.844 -9.844 1 96.88 49 GLN B N 1
ATOM 1292 C CA . GLN B 1 49 ? 6.445 -26.156 -9.273 1 96.88 49 GLN B CA 1
ATOM 1293 C C . GLN B 1 49 ? 6.207 -26.172 -7.77 1 96.88 49 GLN B C 1
ATOM 1295 O O . GLN B 1 49 ? 6.203 -27.234 -7.148 1 96.88 49 GLN B O 1
ATOM 1300 N N . LEU B 1 50 ? 6.004 -25.047 -7.207 1 97.62 50 LEU B N 1
ATOM 1301 C CA . LEU B 1 50 ? 5.715 -24.938 -5.781 1 97.62 50 LEU B CA 1
ATOM 1302 C C . LEU B 1 50 ? 4.27 -25.328 -5.488 1 97.62 50 LEU B C 1
ATOM 1304 O O . LEU B 1 50 ? 3.43 -25.344 -6.391 1 97.62 50 LEU B O 1
ATOM 1308 N N . SER B 1 51 ? 4.07 -25.625 -4.234 1 98 51 SER B N 1
ATOM 1309 C CA . SER B 1 51 ? 2.682 -25.75 -3.805 1 98 51 SER B CA 1
ATOM 1310 C C . SER B 1 51 ? 1.981 -24.406 -3.777 1 98 51 SER B C 1
ATOM 1312 O O . SER B 1 51 ? 2.639 -23.359 -3.744 1 98 51 SER B O 1
ATOM 1314 N N . CYS B 1 52 ? 0.674 -24.406 -3.824 1 98.25 52 CYS B N 1
ATOM 1315 C CA . CYS B 1 52 ? -0.073 -23.156 -3.756 1 98.25 52 CYS B CA 1
ATOM 1316 C C . CYS B 1 52 ? 0.227 -22.422 -2.461 1 98.25 52 CYS B C 1
ATOM 1318 O O . CYS B 1 52 ? 0.254 -21.188 -2.438 1 98.25 52 CYS B O 1
ATOM 1320 N N . GLN B 1 53 ? 0.496 -23.141 -1.379 1 98.25 53 GLN B N 1
ATOM 1321 C CA . GLN B 1 53 ? 0.824 -22.516 -0.099 1 98.25 53 GLN B CA 1
ATOM 1322 C C . GLN B 1 53 ? 2.191 -21.844 -0.149 1 98.25 53 GLN B C 1
ATOM 1324 O O . GLN B 1 53 ? 2.348 -20.719 0.316 1 98.25 53 GLN B O 1
ATOM 1329 N N . GLN B 1 54 ? 3.104 -22.516 -0.719 1 98.5 54 GLN B N 1
ATOM 1330 C CA . GLN B 1 54 ? 4.449 -21.969 -0.847 1 98.5 54 GLN B CA 1
ATOM 1331 C C . GLN B 1 54 ? 4.453 -20.734 -1.76 1 98.5 54 GLN B C 1
ATOM 1333 O O . GLN B 1 54 ? 5.113 -19.734 -1.464 1 98.5 54 GLN B O 1
ATOM 1338 N N . LEU B 1 55 ? 3.746 -20.844 -2.836 1 98.69 55 LEU B N 1
ATOM 1339 C CA . LEU B 1 55 ? 3.674 -19.719 -3.762 1 98.69 55 LEU B CA 1
ATOM 1340 C C . LEU B 1 55 ? 2.957 -18.531 -3.123 1 98.69 55 LEU B C 1
ATOM 1342 O O . LEU B 1 55 ? 3.35 -17.391 -3.326 1 98.69 55 LEU B O 1
ATOM 1346 N N . SER B 1 56 ? 1.913 -18.812 -2.344 1 98.81 56 SER B N 1
ATOM 1347 C CA . SER B 1 56 ? 1.228 -17.766 -1.604 1 98.81 56 SER B CA 1
ATOM 1348 C C . SER B 1 56 ? 2.189 -17.016 -0.681 1 98.81 56 SER B C 1
ATOM 1350 O O . SER B 1 56 ? 2.166 -15.789 -0.61 1 98.81 56 SER B O 1
ATOM 1352 N N . ALA B 1 57 ? 3.012 -17.75 -0.022 1 98.62 57 ALA B N 1
ATOM 1353 C CA . ALA B 1 57 ? 3.984 -17.156 0.892 1 98.62 57 ALA B CA 1
ATOM 1354 C C . ALA B 1 57 ? 5.008 -16.312 0.134 1 98.62 57 ALA B C 1
ATOM 1356 O O . ALA B 1 57 ? 5.395 -15.234 0.59 1 98.62 57 ALA B O 1
ATOM 1357 N N . SER B 1 58 ? 5.441 -16.828 -0.996 1 98.69 58 SER B N 1
ATOM 1358 C CA . SER B 1 58 ? 6.395 -16.094 -1.829 1 98.69 58 SER B CA 1
ATOM 1359 C C . SER B 1 58 ? 5.809 -14.781 -2.316 1 98.69 58 SER B C 1
ATOM 1361 O O . SER B 1 58 ? 6.488 -13.75 -2.309 1 98.69 58 SER B O 1
ATOM 1363 N N . VAL B 1 59 ? 4.543 -14.828 -2.738 1 98.81 59 VAL B N 1
ATOM 1364 C CA . VAL B 1 59 ? 3.859 -13.625 -3.203 1 98.81 59 VAL B CA 1
ATOM 1365 C C . VAL B 1 59 ? 3.736 -12.625 -2.057 1 98.81 59 VAL B C 1
ATOM 1367 O O . VAL B 1 59 ? 4.02 -11.438 -2.23 1 98.81 59 VAL B O 1
ATOM 1370 N N . LEU B 1 60 ? 3.336 -13.109 -0.911 1 98.81 60 LEU B N 1
ATOM 1371 C CA . LEU B 1 60 ? 3.191 -12.234 0.247 1 98.81 60 LEU B CA 1
ATOM 1372 C C . LEU B 1 60 ? 4.512 -11.539 0.572 1 98.81 60 LEU B C 1
ATOM 1374 O O . LEU B 1 60 ? 4.539 -10.328 0.815 1 98.81 60 LEU B O 1
ATOM 1378 N N . THR B 1 61 ? 5.59 -12.297 0.546 1 98.5 61 THR B N 1
ATOM 1379 C CA . THR B 1 61 ? 6.914 -11.766 0.843 1 98.5 61 THR B CA 1
ATOM 1380 C C . THR B 1 61 ? 7.316 -10.703 -0.182 1 98.5 61 THR B C 1
ATOM 1382 O O . THR B 1 61 ? 7.789 -9.625 0.184 1 98.5 61 THR B O 1
ATOM 1385 N N . ALA B 1 62 ? 7.078 -11.008 -1.457 1 98.69 62 ALA B N 1
ATOM 1386 C CA . ALA B 1 62 ? 7.465 -10.094 -2.529 1 98.69 62 ALA B CA 1
ATOM 1387 C C . ALA B 1 62 ? 6.66 -8.797 -2.467 1 98.69 62 ALA B C 1
ATOM 1389 O O . ALA B 1 62 ? 7.215 -7.707 -2.621 1 98.69 62 ALA B O 1
ATOM 1390 N N . VAL B 1 63 ? 5.332 -8.945 -2.27 1 98.19 63 VAL B N 1
ATOM 1391 C CA . VAL B 1 63 ? 4.469 -7.77 -2.191 1 98.19 63 VAL B CA 1
ATOM 1392 C C . VAL B 1 63 ? 4.871 -6.902 -1.001 1 98.19 63 VAL B C 1
ATOM 1394 O O . VAL B 1 63 ? 4.984 -5.684 -1.124 1 98.19 63 VAL B O 1
ATOM 1397 N N . THR B 1 64 ? 5.113 -7.512 0.153 1 95.88 64 THR B N 1
ATOM 1398 C CA . THR B 1 64 ? 5.52 -6.805 1.362 1 95.88 64 THR B CA 1
ATOM 1399 C C . THR B 1 64 ? 6.828 -6.055 1.138 1 95.88 64 THR B C 1
ATOM 1401 O O . THR B 1 64 ? 6.941 -4.879 1.49 1 95.88 64 THR B O 1
ATOM 1404 N N . ALA B 1 65 ? 7.727 -6.723 0.534 1 96.12 65 ALA B N 1
ATOM 1405 C CA . ALA B 1 65 ? 9.031 -6.129 0.274 1 96.12 65 ALA B CA 1
ATOM 1406 C C . ALA B 1 65 ? 8.914 -4.918 -0.647 1 96.12 65 ALA B C 1
ATOM 1408 O O . ALA B 1 65 ? 9.594 -3.908 -0.446 1 96.12 65 ALA B O 1
ATOM 1409 N N . ALA B 1 66 ? 8.086 -5.031 -1.707 1 96.44 66 ALA B N 1
ATOM 1410 C CA . ALA B 1 66 ? 7.887 -3.932 -2.648 1 96.44 66 ALA B CA 1
ATOM 1411 C C . ALA B 1 66 ? 7.309 -2.707 -1.95 1 96.44 66 ALA B C 1
ATOM 1413 O O . ALA B 1 66 ? 7.777 -1.585 -2.156 1 96.44 66 ALA B O 1
ATOM 1414 N N . LEU B 1 67 ? 6.281 -2.93 -1.097 1 90.75 67 LEU B N 1
ATOM 1415 C CA . LEU B 1 67 ? 5.625 -1.837 -0.389 1 90.75 67 LEU B CA 1
ATOM 1416 C C . LEU B 1 67 ? 6.559 -1.222 0.647 1 90.75 67 LEU B C 1
ATOM 1418 O O . LEU B 1 67 ? 6.609 0.002 0.795 1 90.75 67 LEU B O 1
ATOM 1422 N N . ASP B 1 68 ? 7.363 -2.037 1.331 1 89.19 68 ASP B N 1
ATOM 1423 C CA . ASP B 1 68 ? 8.352 -1.539 2.283 1 89.19 68 ASP B CA 1
ATOM 1424 C C . ASP B 1 68 ? 9.422 -0.705 1.582 1 89.19 68 ASP B C 1
ATOM 1426 O O . ASP B 1 68 ? 9.867 0.312 2.113 1 89.19 68 ASP B O 1
ATOM 1430 N N . ASP B 1 69 ? 9.82 -1.181 0.454 1 91.44 69 ASP B N 1
ATOM 1431 C CA . ASP B 1 69 ? 10.844 -0.485 -0.328 1 91.44 69 ASP B CA 1
ATOM 1432 C C . ASP B 1 69 ? 10.398 0.936 -0.668 1 91.44 69 ASP B C 1
ATOM 1434 O O . ASP B 1 69 ? 11.125 1.897 -0.416 1 91.44 69 ASP B O 1
ATOM 1438 N N . VAL B 1 70 ? 9.148 1.104 -1.215 1 89.19 70 VAL B N 1
ATOM 1439 C CA . VAL B 1 70 ? 8.688 2.426 -1.627 1 89.19 70 VAL B CA 1
ATOM 1440 C C . VAL B 1 70 ? 8.438 3.293 -0.395 1 89.19 70 VAL B C 1
ATOM 1442 O O . VAL B 1 70 ? 8.719 4.496 -0.406 1 89.19 70 VAL B O 1
ATOM 1445 N N . ARG B 1 71 ? 7.969 2.721 0.628 1 82.88 71 ARG B N 1
ATOM 1446 C CA . ARG B 1 71 ? 7.75 3.457 1.869 1 82.88 71 ARG B CA 1
ATOM 1447 C C . ARG B 1 71 ? 9.062 4.012 2.41 1 82.88 71 ARG B C 1
ATOM 1449 O O . ARG B 1 71 ? 9.109 5.145 2.893 1 82.88 71 ARG B O 1
ATOM 1456 N N . GLY B 1 72 ? 10.078 3.213 2.307 1 82.12 72 GLY B N 1
ATOM 1457 C CA . GLY B 1 72 ? 11.398 3.67 2.719 1 82.12 72 GLY B CA 1
ATOM 1458 C C . GLY B 1 72 ? 11.922 4.82 1.877 1 82.12 72 GLY B C 1
ATOM 1459 O O . GLY B 1 72 ? 12.5 5.766 2.406 1 82.12 72 GLY B O 1
ATOM 1460 N N . GLN B 1 73 ? 11.727 4.738 0.612 1 85 73 GLN B N 1
ATOM 1461 C CA . GLN B 1 73 ? 12.164 5.789 -0.306 1 85 73 GLN B CA 1
ATOM 1462 C C . GLN B 1 73 ? 11.406 7.09 -0.047 1 85 73 GLN B C 1
ATOM 1464 O O . GLN B 1 73 ? 12 8.172 -0.071 1 85 73 GLN B O 1
ATOM 1469 N N . VAL B 1 74 ? 10.117 6.996 0.154 1 80.62 74 VAL B N 1
ATOM 1470 C CA . VAL B 1 74 ? 9.297 8.164 0.441 1 80.62 74 VAL B CA 1
ATOM 1471 C C . VAL B 1 74 ? 9.766 8.82 1.735 1 80.62 74 VAL B C 1
ATOM 1473 O O . VAL B 1 74 ? 9.938 10.047 1.793 1 80.62 74 VAL B O 1
ATOM 1476 N N . ALA B 1 75 ? 10.023 8.023 2.719 1 74.5 75 ALA B N 1
ATOM 1477 C CA . ALA B 1 75 ? 10.508 8.523 4 1 74.5 75 ALA B CA 1
ATOM 1478 C C . ALA B 1 75 ? 11.844 9.25 3.838 1 74.5 75 ALA B C 1
ATOM 1480 O O . ALA B 1 75 ? 12.039 10.328 4.391 1 74.5 75 ALA B O 1
ATOM 1481 N N . ALA B 1 76 ? 12.664 8.68 3.068 1 78.81 76 ALA B N 1
ATOM 1482 C CA . ALA B 1 76 ? 13.977 9.273 2.818 1 78.81 76 ALA B CA 1
ATOM 1483 C C . ALA B 1 76 ? 13.844 10.594 2.064 1 78.81 76 ALA B C 1
ATOM 1485 O O . ALA B 1 76 ? 14.562 11.555 2.354 1 78.81 76 ALA B O 1
ATOM 1486 N N . LEU B 1 77 ? 12.969 10.586 1.099 1 79.25 77 LEU B N 1
ATOM 1487 C CA . LEU B 1 77 ? 12.734 11.797 0.313 1 79.25 77 LEU B CA 1
ATOM 1488 C C . LEU B 1 77 ? 12.188 12.914 1.191 1 79.25 77 LEU B C 1
ATOM 1490 O O . LEU B 1 77 ? 12.641 14.062 1.097 1 79.25 77 LEU B O 1
ATOM 1494 N N . MET B 1 78 ? 11.281 12.641 2.064 1 71.38 78 MET B N 1
ATOM 1495 C CA . MET B 1 78 ? 10.703 13.617 2.984 1 71.38 78 MET B CA 1
ATOM 1496 C C . MET B 1 78 ? 11.758 14.156 3.939 1 71.38 78 MET B C 1
ATOM 1498 O O . MET B 1 78 ? 11.82 15.367 4.176 1 71.38 78 MET B O 1
ATOM 1502 N N . GLU B 1 79 ? 12.562 13.305 4.387 1 67.19 79 GLU B N 1
ATOM 1503 C CA . GLU B 1 79 ? 13.641 13.695 5.293 1 67.19 79 GLU B CA 1
ATOM 1504 C C . GLU B 1 79 ? 14.602 14.664 4.613 1 67.19 79 GLU B C 1
ATOM 1506 O O . GLU B 1 79 ? 15.008 15.656 5.211 1 67.19 79 GLU B O 1
ATOM 1511 N N . SER B 1 80 ? 14.93 14.367 3.508 1 73.25 80 SER B N 1
ATOM 1512 C CA . SER B 1 80 ? 15.891 15.188 2.771 1 73.25 80 SER B CA 1
ATOM 1513 C C . SER B 1 80 ? 15.32 16.578 2.479 1 73.25 80 SER B C 1
ATOM 1515 O O . SER B 1 80 ? 16.047 17.562 2.512 1 73.25 80 SER B O 1
ATOM 1517 N N . GLU B 1 81 ? 14.062 16.641 2.158 1 66.88 81 GLU B N 1
ATOM 1518 C CA . GLU B 1 81 ? 13.422 17.906 1.819 1 66.88 81 GLU B CA 1
ATOM 1519 C C . GLU B 1 81 ? 13.172 18.75 3.066 1 66.88 81 GLU B C 1
ATOM 1521 O O . GLU B 1 81 ? 13.289 19.969 3.027 1 66.88 81 GLU B O 1
ATOM 1526 N N . LEU B 1 82 ? 12.758 18.078 4.105 1 61.66 82 LEU B N 1
ATOM 1527 C CA . LEU B 1 82 ? 12.539 18.781 5.375 1 61.66 82 LEU B CA 1
ATOM 1528 C C . LEU B 1 82 ? 13.867 19.25 5.961 1 61.66 82 LEU B C 1
ATOM 1530 O O . LEU B 1 82 ? 13.922 20.297 6.613 1 61.66 82 LEU B O 1
ATOM 1534 N N . MET B 1 83 ? 14.828 18.484 5.914 1 57.09 83 MET B N 1
ATOM 1535 C CA . MET B 1 83 ? 16.141 18.875 6.43 1 57.09 83 MET B CA 1
ATOM 1536 C C . MET B 1 83 ? 16.719 20.031 5.625 1 57.09 83 MET B C 1
ATOM 1538 O O . MET B 1 83 ? 17.5 20.828 6.148 1 57.09 83 MET B O 1
ATOM 1542 N N . VAL B 1 84 ? 16.609 19.891 4.406 1 52.31 84 VAL B N 1
ATOM 1543 C CA . VAL B 1 84 ? 17.172 20.984 3.611 1 52.31 84 VAL B CA 1
ATOM 1544 C C . VAL B 1 84 ? 16.406 22.266 3.893 1 52.31 84 VAL B C 1
ATOM 1546 O O . VAL B 1 84 ? 16.984 23.359 3.881 1 52.31 84 VAL B O 1
ATOM 1549 N N . GLN B 1 85 ? 15.109 22.188 3.973 1 47.78 85 GLN B N 1
ATOM 1550 C CA . GLN B 1 85 ? 14.406 23.453 4.215 1 47.78 85 GLN B CA 1
ATOM 1551 C C . GLN B 1 85 ? 14.156 23.656 5.707 1 47.78 85 GLN B C 1
ATOM 1553 O O . GLN B 1 85 ? 13.008 23.656 6.152 1 47.78 85 GLN B O 1
ATOM 1558 N N . PRO B 1 86 ? 15.227 23.281 6.465 1 45.22 86 PRO B N 1
ATOM 1559 C CA . PRO B 1 86 ? 15.008 23.531 7.891 1 45.22 86 PRO B CA 1
ATOM 1560 C C . PRO B 1 86 ? 14.312 24.875 8.156 1 45.22 86 PRO B C 1
ATOM 1562 O O . PRO B 1 86 ? 13.531 24.984 9.102 1 45.22 86 PRO B O 1
ATOM 1565 N N . ASP B 1 87 ? 14.977 25.859 7.461 1 44.12 87 ASP B N 1
ATOM 1566 C CA . ASP B 1 87 ? 14.547 27.234 7.738 1 44.12 87 ASP B CA 1
ATOM 1567 C C . ASP B 1 87 ? 13.031 27.375 7.574 1 44.12 87 ASP B C 1
ATOM 1569 O O . ASP B 1 87 ? 12.398 28.141 8.297 1 44.12 87 ASP B O 1
ATOM 1573 N N . ASP B 1 88 ? 12.547 26.828 6.512 1 42.62 88 ASP B N 1
ATOM 1574 C CA . ASP B 1 88 ? 11.125 27.031 6.238 1 42.62 88 ASP B CA 1
ATOM 1575 C C . ASP B 1 88 ? 10.266 26.219 7.203 1 42.62 88 ASP B C 1
ATOM 1577 O O . ASP B 1 88 ? 9.203 26.672 7.633 1 42.62 88 ASP B O 1
ATOM 1581 N N . PHE B 1 89 ? 10.453 24.953 7.387 1 44.47 89 PHE B N 1
ATOM 1582 C CA . PHE B 1 89 ? 9.773 24.281 8.492 1 44.47 89 PHE B CA 1
ATOM 1583 C C . PHE B 1 89 ? 10.328 24.75 9.828 1 44.47 89 PHE B C 1
ATOM 1585 O O . PHE B 1 89 ? 9.609 24.781 10.828 1 44.47 89 PHE B O 1
ATOM 1592 N N . GLY B 1 90 ? 11.594 24.797 10.023 1 40.62 90 GLY B N 1
ATOM 1593 C CA . GLY B 1 90 ? 12.297 25.328 11.18 1 40.62 90 GLY B CA 1
ATOM 1594 C C . GLY B 1 90 ? 12.211 26.844 11.281 1 40.62 90 GLY B C 1
ATOM 1595 O O . GLY B 1 90 ? 12.844 27.453 12.148 1 40.62 90 GLY B O 1
ATOM 1596 N N . SER B 1 91 ? 12.188 27.531 10.094 1 42.12 91 SER B N 1
ATOM 1597 C CA . SER B 1 91 ? 12.109 28.953 10.406 1 42.12 91 SER B CA 1
ATOM 1598 C C . SER B 1 91 ? 11.016 29.234 11.43 1 42.12 91 SER B C 1
ATOM 1600 O O . SER B 1 91 ? 9.945 28.641 11.383 1 42.12 91 SER B O 1
ATOM 1602 N N . ALA B 1 92 ? 11.414 29.656 12.531 1 43.91 92 ALA B N 1
ATOM 1603 C CA . ALA B 1 92 ? 10.602 30.156 13.633 1 43.91 92 ALA B CA 1
ATOM 1604 C C . ALA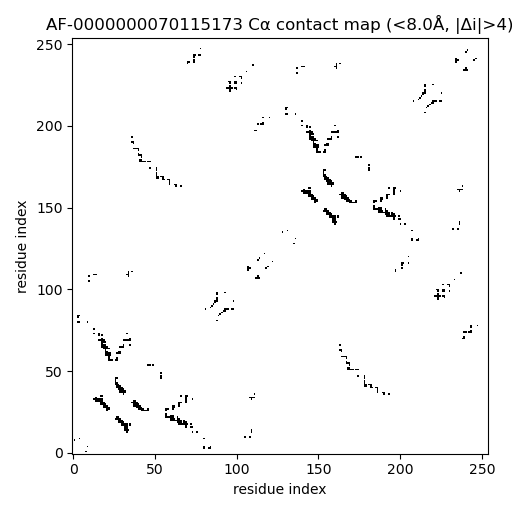 B 1 92 ? 9.234 30.625 13.148 1 43.91 92 ALA B C 1
ATOM 1606 O O . ALA B 1 92 ? 8.289 30.719 13.938 1 43.91 92 ALA B O 1
ATOM 1607 N N . SER B 1 93 ? 9.141 31.141 11.898 1 43.25 93 SER B N 1
ATOM 1608 C CA . SER B 1 93 ? 7.914 31.781 11.445 1 43.25 93 SER B CA 1
ATOM 1609 C C . SER B 1 93 ? 6.945 30.781 10.836 1 43.25 93 SER B C 1
ATOM 1611 O O . SER B 1 93 ? 5.777 31.094 10.609 1 43.25 93 SER B O 1
ATOM 1613 N N . ALA B 1 94 ? 7.449 29.734 10.352 1 47.72 94 ALA B N 1
ATOM 1614 C CA . ALA B 1 94 ? 6.391 28.844 9.859 1 47.72 94 ALA B CA 1
ATOM 1615 C C . ALA B 1 94 ? 5.785 28.031 10.992 1 47.72 94 ALA B C 1
ATOM 1617 O O . ALA B 1 94 ? 6.508 27.391 11.766 1 47.72 94 ALA B O 1
ATOM 1618 N N . SER B 1 95 ? 4.723 28.391 11.422 1 49.53 95 SER B N 1
ATOM 1619 C CA . SER B 1 95 ? 3.973 27.719 12.484 1 49.53 95 SER B CA 1
ATOM 1620 C C . SER B 1 95 ? 3.828 26.234 12.203 1 49.53 95 SER B C 1
ATOM 1622 O O . SER B 1 95 ? 3.865 25.812 11.047 1 49.53 95 SER B O 1
ATOM 1624 N N . PRO B 1 96 ? 4.23 25.422 13.172 1 48.69 96 PRO B N 1
ATOM 1625 C CA . PRO B 1 96 ? 3.924 24 13.047 1 48.69 96 PRO B CA 1
ATOM 1626 C C . PRO B 1 96 ? 2.732 23.719 12.133 1 48.69 96 PRO B C 1
ATOM 1628 O O . PRO B 1 96 ? 2.729 22.734 11.398 1 48.69 96 PRO B O 1
ATOM 1631 N N . GLU B 1 97 ? 1.954 24.75 12.125 1 49.03 97 GLU B N 1
ATOM 1632 C CA . GLU B 1 97 ? 0.747 24.625 11.312 1 49.03 97 GLU B CA 1
ATOM 1633 C C . GLU B 1 97 ? 1.074 24.688 9.828 1 49.03 97 GLU B C 1
ATOM 1635 O O . GLU B 1 97 ? 0.487 23.953 9.023 1 49.03 97 GLU B O 1
ATOM 1640 N N . ALA B 1 98 ? 2.039 25.516 9.445 1 51.78 98 ALA B N 1
ATOM 1641 C CA . ALA B 1 98 ? 2.42 25.641 8.039 1 51.78 98 ALA B CA 1
ATOM 1642 C C . ALA B 1 98 ? 3.131 24.391 7.547 1 51.78 98 ALA B C 1
ATOM 1644 O O . ALA B 1 98 ? 2.91 23.938 6.418 1 51.78 98 ALA B O 1
ATOM 1645 N N . ALA B 1 99 ? 3.861 23.844 8.352 1 51.75 99 ALA B N 1
ATOM 1646 C CA . ALA B 1 99 ? 4.605 22.641 8.008 1 51.75 99 ALA B CA 1
ATOM 1647 C C . ALA B 1 99 ? 3.664 21.453 7.82 1 51.75 99 ALA B C 1
ATOM 1649 O O . ALA B 1 99 ? 3.805 20.672 6.867 1 51.75 99 ALA B O 1
ATOM 1650 N N . VAL B 1 100 ? 2.744 21.203 8.656 1 50.12 100 VAL B N 1
ATOM 1651 C CA . VAL B 1 100 ? 1.758 20.141 8.586 1 50.12 100 VAL B CA 1
ATOM 1652 C C . VAL B 1 100 ? 0.945 20.266 7.301 1 50.12 100 VAL B C 1
ATOM 1654 O O . VAL B 1 100 ? 0.66 19.266 6.637 1 50.12 100 VAL B O 1
ATOM 1657 N N . TRP B 1 101 ? 0.6 21.578 6.973 1 52.12 101 TRP B N 1
ATOM 1658 C CA . TRP B 1 101 ? -0.212 21.812 5.785 1 52.12 101 TRP B CA 1
ATOM 1659 C C . TRP B 1 101 ? 0.517 21.359 4.527 1 52.12 101 TRP B C 1
ATOM 1661 O O . TRP B 1 101 ? -0.089 20.766 3.633 1 52.12 101 TRP B O 1
ATOM 1671 N N . ARG B 1 102 ? 1.737 21.656 4.605 1 52.84 102 ARG B N 1
ATOM 1672 C CA . ARG B 1 102 ? 2.521 21.266 3.438 1 52.84 102 ARG B CA 1
ATOM 1673 C C . ARG B 1 102 ? 2.615 19.75 3.33 1 52.84 102 ARG B C 1
ATOM 1675 O O . ARG B 1 102 ? 2.488 19.188 2.238 1 52.84 102 ARG B O 1
ATOM 1682 N N . LEU B 1 103 ? 2.77 19.156 4.438 1 52.97 103 LEU B N 1
ATOM 1683 C CA . LEU B 1 103 ? 2.908 17.703 4.465 1 52.97 103 LEU B CA 1
ATOM 1684 C C . LEU B 1 103 ? 1.588 17.016 4.125 1 52.97 103 LEU B C 1
ATOM 1686 O O . LEU B 1 103 ? 1.573 15.992 3.445 1 52.97 103 LEU B O 1
ATOM 1690 N N . SER B 1 104 ? 0.509 17.547 4.617 1 50.22 104 SER B N 1
ATOM 1691 C CA . SER B 1 104 ? -0.809 17 4.309 1 50.22 104 SER B CA 1
ATOM 1692 C C . SER B 1 104 ? -1.073 17.016 2.809 1 50.22 104 SER B C 1
ATOM 1694 O O . SER B 1 104 ? -1.605 16.047 2.26 1 50.22 104 SER B O 1
ATOM 1696 N N . ARG B 1 105 ? -0.628 18.062 2.221 1 48.97 105 ARG B N 1
ATOM 1697 C CA . ARG B 1 105 ? -0.791 18.172 0.775 1 48.97 105 ARG B CA 1
ATOM 1698 C C . ARG B 1 105 ? 0.032 17.109 0.055 1 48.97 105 ARG B C 1
ATOM 1700 O O . ARG B 1 105 ? -0.422 16.531 -0.935 1 48.97 105 ARG B O 1
ATOM 1707 N N . GLN B 1 106 ? 1.121 17.031 0.582 1 47.44 106 GLN B N 1
ATOM 1708 C CA . GLN B 1 106 ? 2.023 16.047 0 1 47.44 106 GLN B CA 1
ATOM 1709 C C . GLN B 1 106 ? 1.491 14.625 0.198 1 47.44 106 GLN B C 1
ATOM 1711 O O . GLN B 1 106 ? 1.552 13.805 -0.717 1 47.44 106 GLN B O 1
ATOM 1716 N N . ALA B 1 107 ? 1.26 14.312 1.527 1 50.31 107 ALA B N 1
ATOM 1717 C CA . ALA B 1 107 ? 0.692 13.008 1.852 1 50.31 107 ALA B CA 1
ATOM 1718 C C . ALA B 1 107 ? -0.54 12.711 0.998 1 50.31 107 ALA B C 1
ATOM 1720 O O . ALA B 1 107 ? -0.748 11.578 0.562 1 50.31 107 ALA B O 1
ATOM 1721 N N . GLU B 1 108 ? -1.296 13.688 0.767 1 46.56 108 GLU B N 1
ATOM 1722 C CA . GLU B 1 108 ? -2.447 13.531 -0.117 1 46.56 108 GLU B CA 1
ATOM 1723 C C . GLU B 1 108 ? -2.021 13.055 -1.501 1 46.56 108 GLU B C 1
ATOM 1725 O O . GLU B 1 108 ? -2.707 12.234 -2.119 1 46.56 108 GLU B O 1
ATOM 1730 N N . GLN B 1 109 ? -1.046 13.594 -1.90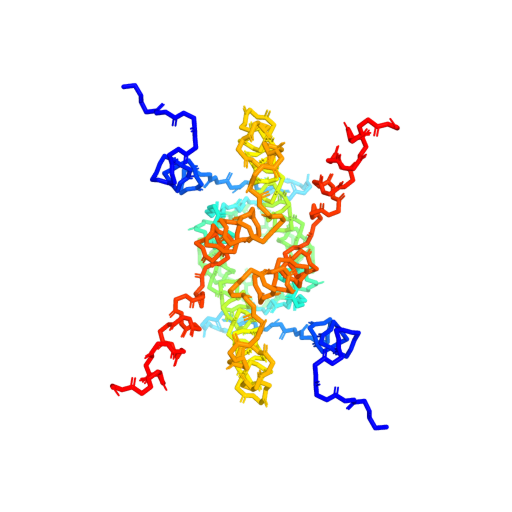3 1 40.88 109 GLN B N 1
ATOM 1731 C CA . GLN B 1 109 ? -0.57 13.219 -3.23 1 40.88 109 GLN B CA 1
ATOM 1732 C C . GLN B 1 109 ? -0.067 11.781 -3.244 1 40.88 109 GLN B C 1
ATOM 1734 O O . GLN B 1 109 ? -0.269 11.055 -4.223 1 40.88 109 GLN B O 1
ATOM 1739 N N . THR B 1 110 ? 0.71 11.57 -2.236 1 42.5 110 THR B N 1
ATOM 1740 C CA . THR B 1 110 ? 1.335 10.25 -2.17 1 42.5 110 THR B CA 1
ATOM 1741 C C . THR B 1 110 ? 0.312 9.188 -1.785 1 42.5 110 THR B C 1
ATOM 1743 O O . THR B 1 110 ? 0.308 8.086 -2.35 1 42.5 110 THR B O 1
ATOM 1746 N N . MET B 1 111 ? -0.294 9.5 -0.662 1 46.5 111 MET B N 1
ATOM 1747 C CA . MET B 1 111 ? -1.362 8.57 -0.323 1 46.5 111 MET B CA 1
ATOM 1748 C C . MET B 1 111 ? -2.445 8.562 -1.396 1 46.5 111 MET B C 1
ATOM 1750 O O . MET B 1 111 ? -2.881 9.625 -1.848 1 46.5 111 MET B O 1
ATOM 1754 N N . GLY B 1 112 ? -2.467 7.902 -2.428 1 41.66 112 GLY B N 1
ATOM 1755 C CA . GLY B 1 112 ? -3.307 7.816 -3.611 1 41.66 112 GLY B CA 1
ATOM 1756 C C . GLY B 1 112 ? -4.605 8.586 -3.477 1 41.66 112 GLY B C 1
ATOM 1757 O O . GLY B 1 112 ? -4.699 9.742 -3.906 1 41.66 112 GLY B O 1
ATOM 1758 N N . ASP B 1 113 ? -5.875 7.906 -3.393 1 37.78 113 ASP B N 1
ATOM 1759 C CA . ASP B 1 113 ? -7.133 8.516 -3.814 1 37.78 113 ASP B CA 1
ATOM 1760 C C . ASP B 1 113 ? -7.609 9.555 -2.803 1 37.78 113 ASP B C 1
ATOM 1762 O O . ASP B 1 113 ? -8.609 9.336 -2.107 1 37.78 113 ASP B O 1
ATOM 1766 N N . PHE B 1 114 ? -6.887 10.008 -2.08 1 42.06 114 PHE B N 1
ATOM 1767 C CA . PHE B 1 114 ? -7.387 11.172 -1.359 1 42.06 114 PHE B CA 1
ATOM 1768 C C . PHE B 1 114 ? -8.18 12.086 -2.289 1 42.06 114 PHE B C 1
ATOM 1770 O O . PHE B 1 114 ? -9.078 12.805 -1.846 1 42.06 114 PHE B O 1
ATOM 1777 N N . ASP B 1 115 ? -7.742 12.047 -3.465 1 40.5 115 ASP B N 1
ATOM 1778 C CA . ASP B 1 115 ? -8.562 12.781 -4.426 1 40.5 115 ASP B CA 1
ATOM 1779 C C . ASP B 1 115 ? -10.039 12.477 -4.238 1 40.5 115 ASP B C 1
ATOM 1781 O O . ASP B 1 115 ? -10.891 13.359 -4.383 1 40.5 115 ASP B O 1
ATOM 1785 N N . ALA B 1 116 ? -10.172 11.234 -3.883 1 40.22 116 ALA B N 1
ATOM 1786 C CA . ALA B 1 116 ? -11.586 10.938 -3.658 1 40.22 116 ALA B CA 1
ATOM 1787 C C . ALA B 1 116 ? -12.102 11.656 -2.416 1 40.22 116 ALA B C 1
ATOM 1789 O O . ALA B 1 116 ? -13.203 12.211 -2.432 1 40.22 116 ALA B O 1
ATOM 1790 N N . VAL B 1 117 ? -11.234 11.602 -1.407 1 43 117 VAL B N 1
ATOM 1791 C CA . VAL B 1 117 ? -11.672 12.297 -0.205 1 43 117 VAL B CA 1
ATOM 1792 C C . VAL B 1 117 ? -11.742 13.805 -0.478 1 43 117 VAL B C 1
ATOM 1794 O O . VAL B 1 117 ? -12.711 14.461 -0.098 1 43 117 VAL B O 1
ATOM 1797 N N . ARG B 1 118 ? -10.656 14.133 -1.076 1 41.84 118 ARG B N 1
ATOM 1798 C CA . ARG B 1 118 ? -10.648 15.555 -1.414 1 41.84 118 ARG B CA 1
ATOM 1799 C C . ARG B 1 118 ? -11.852 15.914 -2.285 1 41.84 118 ARG B C 1
ATOM 1801 O O . ARG B 1 118 ? -12.547 16.891 -2.02 1 41.84 118 ARG B O 1
ATOM 1808 N N . ARG B 1 119 ? -12.023 15.148 -3.391 1 44.62 119 ARG B N 1
ATOM 1809 C CA . ARG B 1 119 ? -13.164 15.383 -4.273 1 44.62 119 ARG B CA 1
ATOM 1810 C C . ARG B 1 119 ? -14.477 15.312 -3.506 1 44.62 119 ARG B C 1
ATOM 1812 O O . ARG B 1 119 ? -15.359 16.156 -3.699 1 44.62 119 ARG B O 1
ATOM 1819 N N . HIS B 1 120 ? -14.461 14.383 -2.646 1 40.75 120 HIS B N 1
ATOM 1820 C CA . HIS B 1 120 ? -15.688 14.219 -1.877 1 40.75 120 HIS B CA 1
ATOM 1821 C C . HIS B 1 120 ? -15.906 15.383 -0.919 1 40.75 120 HIS B C 1
ATOM 1823 O O . HIS B 1 120 ? -17.031 15.859 -0.762 1 40.75 120 HIS B O 1
ATOM 1829 N N . LEU B 1 121 ? -14.867 15.789 -0.354 1 42.84 121 LEU B N 1
ATOM 1830 C CA . LEU B 1 121 ? -14.945 16.922 0.553 1 42.84 121 LEU B CA 1
ATOM 1831 C C . LEU B 1 121 ? -15.242 18.219 -0.214 1 42.84 121 LEU B C 1
ATOM 1833 O O . LEU B 1 121 ? -16.078 19.016 0.209 1 42.84 121 LEU B O 1
ATOM 1837 N N . PHE B 1 122 ? -14.484 18.391 -1.199 1 43.31 122 PHE B N 1
ATOM 1838 C CA . PHE B 1 122 ? -14.703 19.594 -1.99 1 43.31 122 PHE B CA 1
ATOM 1839 C C . PHE B 1 122 ? -16.109 19.609 -2.594 1 43.31 122 PHE B C 1
ATOM 1841 O O . PHE B 1 122 ? -16.719 20.672 -2.732 1 43.31 122 PHE B O 1
ATOM 1848 N N . ASP B 1 123 ? -16.516 18.469 -2.998 1 44.06 123 ASP B N 1
ATOM 1849 C CA . ASP B 1 123 ? -17.859 18.406 -3.576 1 44.06 123 ASP B CA 1
ATOM 1850 C C . ASP B 1 123 ? -18.922 18.75 -2.535 1 44.06 123 ASP B C 1
ATOM 1852 O O . ASP B 1 123 ? -20.031 19.156 -2.885 1 44.06 123 ASP B O 1
ATOM 1856 N N . ARG B 1 124 ? -18.516 18.609 -1.345 1 40.81 124 ARG B N 1
ATOM 1857 C CA . ARG B 1 124 ? -19.484 18.859 -0.282 1 40.81 124 ARG B CA 1
ATOM 1858 C C . ARG B 1 124 ? -19.328 20.266 0.275 1 40.81 124 ARG B C 1
ATOM 1860 O O . ARG B 1 124 ? -20.031 20.672 1.2 1 40.81 124 ARG B O 1
ATOM 1867 N N . LEU B 1 125 ? -18.172 20.922 -0.068 1 37.84 125 LEU B N 1
ATOM 1868 C CA . LEU B 1 125 ? -18.078 22.328 0.299 1 37.84 125 LEU B CA 1
ATOM 1869 C C . LEU B 1 125 ? -19.188 23.141 -0.355 1 37.84 125 LEU B C 1
ATOM 1871 O O . LEU B 1 125 ? -19.531 22.906 -1.513 1 37.84 125 LEU B O 1
ATOM 1875 N N . PRO B 1 126 ? -20.047 23.656 0.515 1 36.06 126 PRO B N 1
ATOM 1876 C CA . PRO B 1 126 ? -21.094 24.516 -0.05 1 36.06 126 PRO B CA 1
ATOM 1877 C C . PRO B 1 126 ? -20.547 25.531 -1.041 1 36.06 126 PRO B C 1
ATOM 1879 O O . PRO B 1 126 ? -19.406 25.969 -0.921 1 36.06 126 PRO B O 1
ATOM 1882 N N . GLU B 1 127 ? -21.203 25.719 -2.26 1 34.19 127 GLU B N 1
ATOM 1883 C CA . GLU B 1 127 ? -20.984 26.891 -3.09 1 34.19 127 GLU B CA 1
ATOM 1884 C C . GLU B 1 127 ? -21.031 28.172 -2.258 1 34.19 127 GLU B C 1
ATOM 1886 O O . GLU B 1 127 ? -21.75 28.234 -1.257 1 34.19 127 GLU B O 1
#

Radius of gyration: 20.05 Å; Cα contacts (8 Å, |Δi|>4): 409; chains: 2; bounding box: 40×58×43 Å

Nearest PDB structures (foldseek):
  1pug-assembly1_A  TM=8.766E-01  e=2.361E-04  Escherichia coli
  7aor-assembly1_an  TM=7.828E-01  e=1.166E-03  Trypanosoma cruzi strain CL Brener
  1pug-assembly1_B  TM=6.904E-01  e=4.640E-04  Escherichia coli
  1j8b-assembly1_A-2  TM=6.745E-01  e=4.640E-04  Haemophilus influenzae Rd KW20
  1pug-assembly2_D  TM=6.289E-01  e=2.510E-04  Escherichia coli

Foldseek 3Di:
DCDQPNLVVLLVVLQQFKFWFFFPVRQWIWIATSLLHTDDIGGHPVLVPDDPVVSVNRHVRGSVRRSVRSVVVNVVSVVVSCVVPCCCCVVPPCPVVNVVVSVVVVCCSSNPCCVVVVVVVVVPPDD/DCDQPNLVVLLVVLQQFKFWFFFPVRQWIWIATSLLHTDDIGGHPVLVPDDPVVSVNRHVRGSVRRSVRSVVVNVVSVVVSCVVVCCCCVVPPCPVVNVVVSVVVVCCSSNPVCVVVVVVVVVPPDD

InterPro domains:
  IPR004401 Nucleoid-associated protein YbaB/EbfC [PF02575] (13-80)
  IPR036894 Nucleoid-associated protein YbaB-like domain superfamily [G3DSA:3.30.1310.10] (9-89)
  IPR036894 Nucleoid-associated protein YbaB-like domain superfamily [SSF82607] (12-79)

Solvent-accessible surface area (backbone atoms only — not comparable to full-atom values): 12896 Å² total; per-residue (Å²): 124,88,54,88,80,41,63,69,58,54,49,53,55,46,67,65,37,59,8,58,13,52,11,93,84,62,35,26,39,23,32,22,34,44,54,57,48,72,74,48,46,46,41,37,71,73,44,69,76,46,52,42,67,56,43,18,50,31,46,44,43,4,49,41,37,9,46,49,42,21,51,50,51,50,37,51,51,50,50,54,54,49,61,69,33,31,55,59,60,59,25,85,77,34,46,73,26,53,45,21,42,54,45,40,55,47,48,41,63,33,52,52,75,36,57,51,41,50,48,51,48,58,69,63,49,78,132,123,89,54,89,82,42,64,69,59,53,51,54,53,46,68,66,36,61,10,58,12,51,10,92,84,63,36,25,40,24,32,21,34,43,53,58,47,68,75,46,46,47,42,37,70,74,43,68,76,47,52,42,67,56,42,16,50,30,46,44,44,4,49,42,38,8,49,51,42,23,51,49,50,51,41,51,51,50,49,54,55,49,60,69,35,31,56,60,56,59,25,87,78,33,45,74,25,54,43,21,40,53,46,38,54,46,45,37,62,35,50,53,68,35,55,51,36,48,49,51,49,57,68,61,47,77,130

Organism: Actinoplanes teichomyceticus (NCBI:txid1867)

Secondary structure (DSSP, 8-state):
---TT-HHHHHHHHHH-EEEEE-TTS-EEEEEETT--EEEEEE-GGGGGS-HHHHHHHHHHHHHHHHHHHHHHHHHHHHHHHHH-HHHHSSTTS-HHHHHHHHHHHHHHHSTTHHHHHHHHHHHS--/---TT-HHHHHHHHHH-EEEEE-TTS-EEEEEETT--EEEEEE-GGGGGS-HHHHHHHHHHHHHHHHHHHHHHHHHHHHHHHHHSHHHHSSTTS-HHHHHHHHHHHHHHHSTTHHHHHHHHHHHS--

pLDDT: mean 72.3, std 23.54, range [32.97, 98.88]